Protein AF-0000000077055989 (afdb_homodimer)

Organism: Zymoseptoria tritici (strain CBS 115943 / IPO323) (NCBI:txid336722)

Nearest PDB structures (foldseek):
  1jra-assembly2_D  TM=9.703E-01  e=2.461E-12  Saccharomyces cerevisiae
  3tk0-assembly1_A-2  TM=9.777E-01  e=4.201E-09  Homo sapiens
  1oqc-assembly1_A  TM=9.348E-01  e=2.666E-09  Rattus norvegicus
  3w4y-assembly2_B  TM=9.489E-01  e=2.061E-08  Saccharomyces cerevisiae S288C
  4e0i-assembly2_C-2  TM=9.511E-01  e=3.437E-08  Saccharomyces cerevisiae S288C

pLDDT: mean 89.72, std 17.51, range [24.06, 98.94]

Secondary structure (DSSP, 8-state):
--S--B--HHHHHHHHHHHHHHHHHHHHTS-SS--HHHHHHHHHHHHHHHHH-S-HHHHHHHHHHHHHSPPP-SSHHHHHHHHHHHHHHHHHHTTPPPP-GGGHHHHS---B------------/--S--B--HHHHHHHHHHHHHHHHHHHHTS-SS--HHHHHHHHHHHHHHHHH-S-HHHHHHHHHHHHHSPPP-SSHHHHHHHHHHHHHHHHHHTTPPPP-GGGHHHHS---B------------

Structure (mmCIF, N/CA/C/O backbone):
data_AF-0000000077055989-model_v1
#
loop_
_entity.id
_entity.type
_entity.pdbx_description
1 polymer 'Sulfhydryl oxidase'
#
loop_
_atom_site.group_PDB
_atom_site.id
_atom_site.type_symbol
_atom_site.label_atom_id
_atom_site.label_alt_id
_atom_site.label_comp_id
_atom_site.label_asym_id
_atom_site.label_entity_id
_atom_site.label_seq_id
_atom_site.pdbx_PDB_ins_code
_atom_site.Cartn_x
_atom_site.Cartn_y
_atom_site.Cartn_z
_atom_site.occupancy
_atom_site.B_iso_or_equiv
_atom_site.auth_seq_id
_atom_site.auth_comp_id
_atom_site.auth_asym_id
_atom_site.auth_atom_id
_atom_site.pdbx_PDB_model_num
ATOM 1 N N . ALA A 1 1 ? -0.929 -4.855 -15.781 1 91.81 1 ALA A N 1
ATOM 2 C CA . ALA A 1 1 ? -0.932 -5.621 -14.531 1 91.81 1 ALA A CA 1
ATOM 3 C C . ALA A 1 1 ? 0.09 -6.754 -14.586 1 91.81 1 ALA A C 1
ATOM 5 O O . ALA A 1 1 ? 0.244 -7.414 -15.617 1 91.81 1 ALA A O 1
ATOM 6 N N . ILE A 1 2 ? 0.715 -6.961 -13.531 1 93.62 2 ILE A N 1
ATOM 7 C CA . ILE A 1 2 ? 1.737 -7.996 -13.422 1 93.62 2 ILE A CA 1
ATOM 8 C C . ILE A 1 2 ? 1.139 -9.25 -12.789 1 93.62 2 ILE A C 1
ATOM 10 O O . ILE A 1 2 ? 1.439 -10.367 -13.211 1 93.62 2 ILE A O 1
ATOM 14 N N . ALA A 1 3 ? 0.263 -9.07 -11.773 1 92.69 3 ALA A N 1
ATOM 15 C CA . ALA A 1 3 ? -0.282 -10.18 -10.992 1 92.69 3 ALA A CA 1
ATOM 16 C C . ALA A 1 3 ? -1.404 -10.883 -11.75 1 92.69 3 ALA A C 1
ATOM 18 O O . ALA A 1 3 ? -2.115 -10.258 -12.539 1 92.69 3 ALA A O 1
ATOM 19 N N . PRO A 1 4 ? -1.559 -12.195 -11.523 1 92.5 4 PRO A N 1
ATOM 20 C CA . PRO A 1 4 ? -2.715 -12.906 -12.07 1 92.5 4 PRO A CA 1
ATOM 21 C C . PRO A 1 4 ? -4.008 -12.594 -11.32 1 92.5 4 PRO A C 1
ATOM 23 O O . PRO A 1 4 ? -4.004 -11.797 -10.383 1 92.5 4 PRO A O 1
ATOM 26 N N . LYS A 1 5 ? -5.031 -13.258 -11.766 1 91.31 5 LYS A N 1
ATOM 27 C CA . LYS A 1 5 ? -6.324 -13.117 -11.102 1 91.31 5 LYS A CA 1
ATOM 28 C C . LYS A 1 5 ? -6.25 -13.586 -9.648 1 91.31 5 LYS A C 1
ATOM 30 O O . LYS A 1 5 ? -5.617 -14.609 -9.359 1 91.31 5 LYS A O 1
ATOM 35 N N . LEU A 1 6 ? -6.887 -12.805 -8.836 1 90.5 6 LEU A N 1
ATOM 36 C CA . LEU A 1 6 ? -7.039 -13.219 -7.441 1 90.5 6 LEU A CA 1
ATOM 37 C C . LEU A 1 6 ? -8.375 -13.914 -7.227 1 90.5 6 LEU A C 1
ATOM 39 O O . LEU A 1 6 ? -9.43 -13.273 -7.223 1 90.5 6 LEU A O 1
ATOM 43 N N . GLY A 1 7 ? -8.328 -15.125 -7.027 1 86.19 7 GLY A N 1
ATOM 44 C CA . GLY A 1 7 ? -9.531 -15.938 -7.094 1 86.19 7 GLY A CA 1
ATOM 45 C C . GLY A 1 7 ? -10.305 -15.961 -5.793 1 86.19 7 GLY A C 1
ATOM 46 O O . GLY A 1 7 ? -11.492 -16.297 -5.781 1 86.19 7 GLY A O 1
ATOM 47 N N . ASN A 1 8 ? -9.758 -15.586 -4.707 1 90.75 8 ASN A N 1
ATOM 48 C CA . ASN A 1 8 ? -10.414 -15.648 -3.406 1 90.75 8 ASN A CA 1
ATOM 49 C C . ASN A 1 8 ? -11.086 -14.32 -3.053 1 90.75 8 ASN A C 1
ATOM 51 O O . ASN A 1 8 ? -10.406 -13.344 -2.738 1 90.75 8 ASN A O 1
ATOM 55 N N . GLU A 1 9 ? -12.375 -14.281 -3.023 1 92.31 9 GLU A N 1
ATOM 56 C CA . GLU A 1 9 ? -13.141 -13.055 -2.855 1 92.31 9 GLU A CA 1
ATOM 57 C C . GLU A 1 9 ? -12.922 -12.453 -1.471 1 92.31 9 GLU A C 1
ATOM 59 O O . GLU A 1 9 ? -12.93 -11.227 -1.312 1 92.31 9 GLU A O 1
ATOM 64 N N . THR A 1 10 ? -12.797 -13.32 -0.451 1 92.75 10 THR A N 1
ATOM 65 C CA . THR A 1 10 ? -12.578 -12.828 0.903 1 92.75 10 THR A CA 1
ATOM 66 C C . THR A 1 10 ? -11.219 -12.125 1.007 1 92.75 10 THR A C 1
ATOM 68 O O . THR A 1 10 ? -11.125 -11.023 1.537 1 92.75 10 THR A O 1
ATOM 71 N N . ILE A 1 11 ? -10.219 -12.711 0.491 1 92.56 11 ILE A N 1
ATOM 72 C CA . ILE A 1 11 ? -8.883 -12.133 0.501 1 92.56 11 ILE A CA 1
ATOM 73 C C . ILE A 1 11 ? -8.859 -10.867 -0.348 1 92.56 11 ILE A C 1
ATOM 75 O O . ILE A 1 11 ? -8.242 -9.867 0.029 1 92.56 11 ILE A O 1
ATOM 79 N N . LYS A 1 12 ? -9.547 -10.93 -1.454 1 94.62 12 LYS A N 1
ATOM 80 C CA . LYS A 1 12 ? -9.648 -9.766 -2.328 1 94.62 12 LYS A CA 1
ATOM 81 C C . LYS A 1 12 ? -10.234 -8.57 -1.583 1 94.62 12 LYS A C 1
ATOM 83 O O . LYS A 1 12 ? -9.719 -7.453 -1.688 1 94.62 12 LYS A O 1
ATOM 88 N N . ALA A 1 13 ? -11.281 -8.797 -0.843 1 95.19 13 ALA A N 1
ATOM 89 C CA . ALA A 1 13 ? -11.938 -7.727 -0.093 1 95.19 13 ALA A CA 1
ATOM 90 C C . ALA A 1 13 ? -11.023 -7.18 0.995 1 95.19 13 ALA A C 1
ATOM 92 O O . ALA A 1 13 ? -10.938 -5.965 1.194 1 95.19 13 ALA A O 1
ATOM 93 N N . GLU A 1 14 ? -10.391 -8.047 1.729 1 95.19 14 GLU A N 1
ATOM 94 C CA . GLU A 1 14 ? -9.461 -7.625 2.775 1 95.19 14 GLU A CA 1
ATOM 95 C C . GLU A 1 14 ? -8.297 -6.84 2.193 1 95.19 14 GLU A C 1
ATOM 97 O O . GLU A 1 14 ? -7.871 -5.832 2.766 1 95.19 14 GLU A O 1
ATOM 102 N N . LEU A 1 15 ? -7.809 -7.355 1.108 1 96.62 15 LEU A N 1
ATOM 103 C CA . LEU A 1 15 ? -6.727 -6.676 0.41 1 96.62 15 LEU A CA 1
ATOM 104 C C . LEU A 1 15 ? -7.152 -5.277 -0.025 1 96.62 15 LEU A C 1
ATOM 106 O O . LEU A 1 15 ? -6.398 -4.316 0.142 1 96.62 15 LEU A O 1
ATOM 110 N N . GLY A 1 16 ? -8.312 -5.199 -0.638 1 97.31 16 GLY A N 1
ATOM 111 C CA . GLY A 1 16 ? -8.828 -3.904 -1.048 1 97.31 16 GLY A CA 1
ATOM 112 C C . GLY A 1 16 ? -8.914 -2.908 0.094 1 97.31 16 GLY A C 1
ATOM 113 O O . GLY A 1 16 ? -8.461 -1.771 -0.033 1 97.31 16 GLY A O 1
ATOM 114 N N . ARG A 1 17 ? -9.461 -3.309 1.19 1 96.12 17 ARG A N 1
ATOM 115 C CA . ARG A 1 17 ? -9.602 -2.434 2.348 1 96.12 17 ARG A CA 1
ATOM 116 C C . ARG A 1 17 ? -8.234 -1.974 2.857 1 96.12 17 ARG A C 1
ATOM 118 O O . ARG A 1 17 ? -8.055 -0.8 3.188 1 96.12 17 ARG A O 1
ATOM 125 N N . ALA A 1 18 ? -7.348 -2.883 2.961 1 96.62 18 ALA A N 1
ATOM 126 C CA . ALA A 1 18 ? -5.992 -2.557 3.406 1 96.62 18 ALA A CA 1
ATOM 127 C C . ALA A 1 18 ? -5.32 -1.577 2.449 1 96.62 18 ALA A C 1
ATOM 129 O O . ALA A 1 18 ? -4.688 -0.613 2.883 1 96.62 18 ALA A O 1
ATOM 130 N N . SER A 1 19 ? -5.492 -1.764 1.179 1 98.31 19 SER A N 1
ATOM 131 C CA . SER A 1 19 ? -4.848 -0.946 0.156 1 98.31 19 SER A CA 1
ATOM 132 C C . SER A 1 19 ? -5.387 0.481 0.168 1 98.31 19 SER A C 1
ATOM 134 O O . SER A 1 19 ? -4.617 1.44 0.085 1 98.31 19 SER A O 1
ATOM 136 N N . TRP A 1 20 ? -6.688 0.614 0.295 1 97.81 20 TRP A N 1
ATOM 137 C CA . TRP A 1 20 ? -7.277 1.948 0.311 1 97.81 20 TRP A CA 1
ATOM 138 C C . TRP A 1 20 ? -6.902 2.695 1.586 1 97.81 20 TRP A C 1
ATOM 140 O O . TRP A 1 20 ? -6.699 3.912 1.563 1 97.81 20 TRP A O 1
ATOM 150 N N . LYS A 1 21 ? -6.863 1.96 2.715 1 95.75 21 LYS A N 1
ATOM 151 C CA . LYS A 1 21 ? -6.418 2.596 3.951 1 95.75 21 LYS A CA 1
ATOM 152 C C . LYS A 1 21 ? -5.027 3.209 3.785 1 95.75 21 LYS A C 1
ATOM 154 O O . LYS A 1 21 ? -4.812 4.371 4.133 1 95.75 21 LYS A O 1
ATOM 159 N N . LEU A 1 22 ? -4.117 2.459 3.297 1 97.38 22 LEU A N 1
ATOM 160 C CA . LEU A 1 22 ? -2.764 2.957 3.07 1 97.38 22 LEU A CA 1
ATOM 161 C C . LEU A 1 22 ? -2.768 4.102 2.061 1 97.38 22 LEU A C 1
ATOM 163 O O . LEU A 1 22 ? -2.145 5.137 2.289 1 97.38 22 LEU A O 1
ATOM 167 N N . PHE A 1 23 ? -3.441 3.891 0.952 1 98.19 23 PHE A N 1
ATOM 168 C CA . PHE A 1 23 ? -3.488 4.836 -0.157 1 98.19 23 PHE A CA 1
ATOM 169 C C . PHE A 1 23 ? -3.992 6.195 0.311 1 98.19 23 PHE A C 1
ATOM 171 O O . PHE A 1 23 ? -3.336 7.215 0.091 1 98.19 23 PHE A O 1
ATOM 178 N N . HIS A 1 24 ? -5.113 6.242 1.046 1 97.12 24 HIS A N 1
ATOM 179 C CA . HIS A 1 24 ? -5.707 7.488 1.524 1 97.12 24 HIS A CA 1
ATOM 180 C C . HIS A 1 24 ? -4.848 8.125 2.609 1 97.12 24 HIS A C 1
ATOM 182 O O . HIS A 1 24 ? -4.711 9.352 2.658 1 97.12 24 HIS A O 1
ATOM 1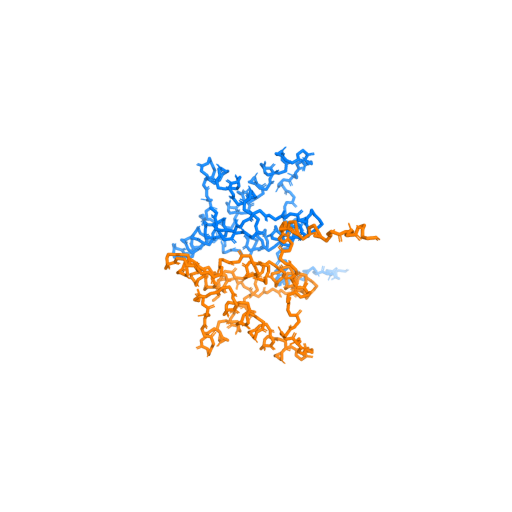88 N N . THR A 1 25 ? -4.324 7.344 3.496 1 95.62 25 THR A N 1
ATOM 189 C CA . THR A 1 25 ? -3.48 7.891 4.555 1 95.62 25 THR A CA 1
ATOM 190 C C . THR A 1 25 ? -2.219 8.516 3.967 1 95.62 25 THR A C 1
ATOM 192 O O . THR A 1 25 ? -1.755 9.555 4.441 1 95.62 25 THR A O 1
ATOM 195 N N . MET A 1 26 ? -1.667 7.895 2.965 1 96.81 26 MET A N 1
ATOM 196 C CA . MET A 1 26 ? -0.502 8.438 2.271 1 96.81 26 MET A CA 1
ATOM 197 C C . MET A 1 26 ? -0.803 9.82 1.698 1 96.81 26 MET A C 1
ATOM 199 O O . MET A 1 26 ? 0.007 10.734 1.824 1 96.81 26 MET A O 1
ATOM 203 N N . MET A 1 27 ? -1.982 9.953 1.102 1 96.94 27 MET A N 1
ATOM 204 C CA . MET A 1 27 ? -2.363 11.266 0.581 1 96.94 27 MET A CA 1
ATOM 205 C C . MET A 1 27 ? -2.555 12.266 1.714 1 96.94 27 MET A C 1
ATOM 207 O O . MET A 1 27 ? -2.189 13.438 1.583 1 96.94 27 MET A O 1
ATOM 211 N N . ALA A 1 28 ? -3.092 11.758 2.811 1 93.94 28 ALA A N 1
ATOM 212 C CA . ALA A 1 28 ? -3.396 12.633 3.939 1 93.94 28 ALA A CA 1
ATOM 213 C C . ALA A 1 28 ? -2.121 13.164 4.586 1 93.94 28 ALA A C 1
ATOM 215 O O . ALA A 1 28 ? -2.111 14.258 5.152 1 93.94 28 ALA A O 1
ATOM 216 N N . GLN A 1 29 ? -1.088 12.43 4.461 1 94.06 29 GLN A N 1
ATOM 217 C CA . GLN A 1 29 ? 0.165 12.812 5.102 1 94.06 29 GLN A CA 1
ATOM 218 C C . GLN A 1 29 ? 1.133 13.43 4.102 1 94.06 29 GLN A C 1
ATOM 220 O O . GLN A 1 29 ? 2.279 13.734 4.438 1 94.06 29 GLN A O 1
ATOM 225 N N . PHE A 1 30 ? 0.676 13.531 2.836 1 95.81 30 PHE A N 1
ATOM 226 C CA . PHE A 1 30 ? 1.497 14.148 1.805 1 95.81 30 PHE A CA 1
ATOM 227 C C . PHE A 1 30 ? 1.719 15.625 2.105 1 95.81 30 PHE A C 1
ATOM 229 O O . PHE A 1 30 ? 0.876 16.266 2.734 1 95.81 30 PHE A O 1
ATOM 236 N N . PRO A 1 31 ? 2.904 16.203 1.725 1 96.06 31 PRO A N 1
ATOM 237 C CA . PRO A 1 31 ? 3.137 17.609 1.996 1 96.06 31 PRO A CA 1
ATOM 238 C C . PRO A 1 31 ? 2.08 18.516 1.363 1 96.06 31 PRO A C 1
ATOM 240 O O . PRO A 1 31 ? 1.635 18.266 0.242 1 96.06 31 PRO A O 1
ATOM 243 N N . ASP A 1 32 ? 1.713 19.531 2.105 1 95.56 32 ASP A N 1
ATOM 244 C CA . ASP A 1 32 ? 0.773 20.516 1.564 1 95.56 32 ASP A CA 1
ATOM 245 C C . ASP A 1 32 ? 1.309 21.141 0.278 1 95.56 32 ASP A C 1
ATOM 247 O O . ASP A 1 32 ? 0.545 21.406 -0.651 1 95.56 32 ASP A O 1
ATOM 251 N N . THR A 1 33 ? 2.592 21.438 0.325 1 97.44 33 THR A N 1
ATOM 252 C CA . THR A 1 33 ? 3.307 21.984 -0.825 1 97.44 33 THR A CA 1
ATOM 253 C C . THR A 1 33 ? 4.527 21.125 -1.157 1 97.44 33 THR A C 1
ATOM 255 O O . THR A 1 33 ? 5.656 21.484 -0.823 1 97.44 33 THR A O 1
ATOM 258 N N . PRO A 1 34 ? 4.27 20.078 -1.905 1 98.06 34 PRO A N 1
ATOM 259 C CA . PRO A 1 34 ? 5.383 19.172 -2.189 1 98.06 34 PRO A CA 1
ATOM 260 C C . PRO A 1 34 ? 6.434 19.797 -3.105 1 98.06 34 PRO A C 1
ATOM 262 O O . PRO A 1 34 ? 6.098 20.594 -3.979 1 98.06 34 PRO A O 1
ATOM 265 N N . LYS A 1 35 ? 7.656 19.406 -2.842 1 98.44 35 LYS A N 1
ATOM 266 C CA . LYS A 1 35 ? 8.695 19.688 -3.828 1 98.44 35 LYS A CA 1
ATOM 267 C C . LYS A 1 35 ? 8.469 18.891 -5.109 1 98.44 35 LYS A C 1
ATOM 269 O O . LYS A 1 35 ? 7.785 17.875 -5.098 1 98.44 35 LYS A O 1
ATOM 274 N N . PRO A 1 36 ? 9.016 19.406 -6.207 1 98.38 36 PRO A N 1
ATOM 275 C CA . PRO A 1 36 ? 8.797 18.719 -7.484 1 98.38 36 PRO A CA 1
ATOM 276 C C . PRO A 1 36 ? 9.203 17.234 -7.438 1 98.38 36 PRO A C 1
ATOM 278 O O . PRO A 1 36 ? 8.508 16.391 -8 1 98.38 36 PRO A O 1
ATOM 281 N N . ASP A 1 37 ? 10.266 16.953 -6.773 1 98.5 37 ASP A N 1
ATOM 282 C CA . ASP A 1 37 ? 10.719 15.57 -6.691 1 98.5 37 ASP A CA 1
ATOM 283 C C . ASP A 1 37 ? 9.758 14.727 -5.859 1 98.5 37 ASP A C 1
ATOM 285 O O . ASP A 1 37 ? 9.594 13.531 -6.109 1 98.5 37 ASP A O 1
ATOM 289 N N . GLU A 1 38 ? 9.141 15.305 -4.863 1 98.56 38 GLU A N 1
ATOM 290 C CA . GLU A 1 38 ? 8.141 14.609 -4.059 1 98.56 38 GLU A CA 1
ATOM 291 C C . GLU A 1 38 ? 6.871 14.344 -4.863 1 98.56 38 GLU A C 1
ATOM 293 O O . GLU A 1 38 ? 6.285 13.266 -4.773 1 98.56 38 GLU A O 1
ATOM 298 N N . SER A 1 39 ? 6.457 15.305 -5.633 1 98.75 39 SER A N 1
ATOM 299 C CA . SER A 1 39 ? 5.316 15.148 -6.527 1 98.75 39 SER A CA 1
ATOM 300 C C . SER A 1 39 ? 5.547 14.016 -7.523 1 98.75 39 SER A C 1
ATOM 302 O O . SER A 1 39 ? 4.66 13.188 -7.75 1 98.75 39 SER A O 1
ATOM 304 N N . LYS A 1 40 ? 6.703 14.008 -8.078 1 98.75 40 LYS A N 1
ATOM 305 C CA . LYS A 1 40 ? 7.047 12.953 -9.023 1 98.75 40 LYS A CA 1
ATOM 306 C C . LYS A 1 40 ? 7.07 11.586 -8.328 1 98.75 40 LYS A C 1
ATOM 308 O O . LYS A 1 40 ? 6.652 10.586 -8.914 1 98.75 40 LYS A O 1
ATOM 313 N N . ALA A 1 41 ? 7.648 11.562 -7.133 1 98.75 41 ALA A N 1
ATOM 314 C CA . ALA A 1 41 ? 7.707 10.312 -6.379 1 98.75 41 ALA A CA 1
ATOM 315 C C . ALA A 1 41 ? 6.309 9.742 -6.164 1 98.75 41 ALA A C 1
ATOM 317 O O . ALA A 1 41 ? 6.086 8.539 -6.352 1 98.75 41 ALA A O 1
ATOM 318 N N . LEU A 1 42 ? 5.367 10.586 -5.793 1 98.88 42 LEU A N 1
ATOM 319 C CA . LEU A 1 42 ? 4.004 10.125 -5.559 1 98.88 42 LEU A CA 1
ATOM 320 C C . LEU A 1 42 ? 3.361 9.641 -6.852 1 98.88 42 LEU A C 1
ATOM 322 O O . LEU A 1 42 ? 2.701 8.602 -6.875 1 98.88 42 LEU A O 1
ATOM 326 N N . LYS A 1 43 ? 3.547 10.359 -7.906 1 98.88 43 LYS A N 1
ATOM 327 C CA . LYS A 1 43 ? 3.008 9.953 -9.203 1 98.88 43 LYS A CA 1
ATOM 328 C C . LYS A 1 43 ? 3.553 8.586 -9.617 1 98.88 43 LYS A C 1
ATOM 330 O O . LYS A 1 43 ? 2.791 7.703 -10.008 1 98.88 43 LYS A O 1
ATOM 335 N N . ASP A 1 44 ? 4.836 8.477 -9.555 1 98.88 44 ASP A N 1
ATOM 336 C CA . ASP A 1 44 ? 5.461 7.207 -9.914 1 98.88 44 ASP A CA 1
ATOM 337 C C . ASP A 1 44 ? 4.957 6.078 -9.023 1 98.88 44 ASP A C 1
ATOM 339 O O . ASP A 1 44 ? 4.723 4.965 -9.492 1 98.88 44 ASP A O 1
ATOM 343 N N . TYR A 1 45 ? 4.789 6.336 -7.723 1 98.88 45 TYR A N 1
ATOM 344 C CA . TYR A 1 45 ? 4.285 5.348 -6.777 1 98.88 45 TYR A CA 1
ATOM 345 C C . TYR A 1 45 ? 2.91 4.84 -7.203 1 98.88 45 TYR A C 1
ATOM 347 O O . TYR A 1 45 ? 2.65 3.635 -7.172 1 98.88 45 TYR A O 1
ATOM 355 N N . ILE A 1 46 ? 2.068 5.707 -7.625 1 98.94 46 ILE A N 1
ATOM 356 C CA . ILE A 1 46 ? 0.696 5.367 -7.98 1 98.94 46 ILE A CA 1
ATOM 357 C C . ILE A 1 46 ? 0.691 4.461 -9.203 1 98.94 46 ILE A C 1
ATOM 359 O O . ILE A 1 46 ? -0.034 3.463 -9.25 1 98.94 46 ILE A O 1
ATOM 363 N N . TYR A 1 47 ? 1.504 4.754 -10.148 1 98.88 47 TYR A N 1
ATOM 364 C CA . TYR A 1 47 ? 1.542 3.932 -11.352 1 98.88 47 TYR A CA 1
ATOM 365 C C . TYR A 1 47 ? 2.158 2.568 -11.055 1 98.88 47 TYR A C 1
ATOM 367 O O . TYR A 1 47 ? 1.716 1.551 -11.594 1 98.88 47 TYR A O 1
ATOM 375 N N . LEU A 1 48 ? 3.182 2.539 -10.273 1 98.88 48 LEU A N 1
ATOM 376 C CA . LEU A 1 48 ? 3.77 1.258 -9.906 1 98.88 48 LEU A CA 1
ATOM 377 C C . LEU A 1 48 ? 2.809 0.453 -9.031 1 98.88 48 LEU A C 1
ATOM 379 O O . LEU A 1 48 ? 2.742 -0.773 -9.141 1 98.88 48 LEU A O 1
ATOM 383 N N . PHE A 1 49 ? 2.09 1.146 -8.125 1 98.88 49 PHE A N 1
ATOM 384 C CA . PHE A 1 49 ? 1.04 0.517 -7.332 1 98.88 49 PHE A CA 1
ATOM 385 C C . PHE A 1 49 ? 0.026 -0.178 -8.234 1 98.88 49 PHE A C 1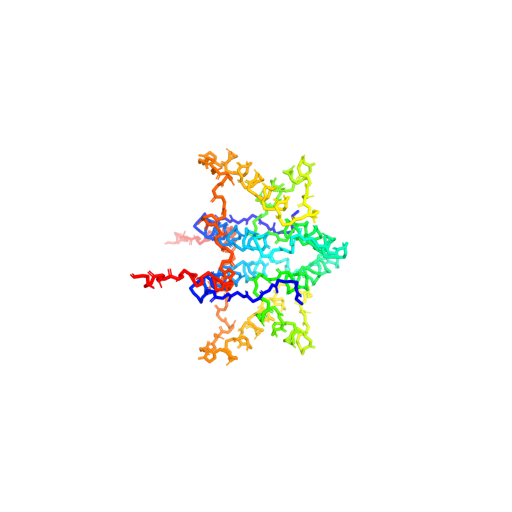
ATOM 387 O O . PHE A 1 49 ? -0.301 -1.348 -8.023 1 98.88 49 PHE A O 1
ATOM 394 N N . GLN A 1 50 ? -0.397 0.547 -9.211 1 98.81 50 GLN A N 1
ATOM 395 C CA . GLN A 1 50 ? -1.341 -0.009 -10.18 1 98.81 50 GLN A CA 1
ATOM 396 C C . GLN A 1 50 ? -0.755 -1.231 -10.883 1 98.81 50 GLN A C 1
ATOM 398 O O . GLN A 1 50 ? -1.42 -2.264 -11 1 98.81 50 GLN A O 1
ATOM 403 N N . ARG A 1 51 ? 0.415 -1.136 -11.305 1 98.62 51 ARG A N 1
ATOM 404 C CA . ARG A 1 51 ? 1.061 -2.18 -12.086 1 98.62 51 ARG A CA 1
ATOM 405 C C . ARG A 1 51 ? 1.281 -3.438 -11.258 1 98.62 51 ARG A C 1
ATOM 407 O O . ARG A 1 51 ? 1.183 -4.555 -11.766 1 98.62 51 ARG A O 1
ATOM 414 N N . LEU A 1 52 ? 1.547 -3.273 -9.984 1 98.62 52 LEU A N 1
ATOM 415 C CA . LEU A 1 52 ? 1.994 -4.371 -9.133 1 98.62 52 LEU A CA 1
ATOM 416 C C . LEU A 1 52 ? 0.866 -4.855 -8.234 1 98.62 52 LEU A C 1
ATOM 418 O O . LEU A 1 52 ? 1.022 -5.844 -7.512 1 98.62 52 LEU A O 1
ATOM 422 N N . TYR A 1 53 ? -0.323 -4.168 -8.234 1 98.44 53 TYR A N 1
ATOM 423 C CA . TYR A 1 53 ? -1.41 -4.555 -7.348 1 98.44 53 TYR A CA 1
ATOM 424 C C . TYR A 1 53 ? -1.719 -6.043 -7.48 1 98.44 53 TYR A C 1
ATOM 426 O O . TYR A 1 53 ? -1.853 -6.559 -8.594 1 98.44 53 TYR A O 1
ATOM 434 N N . PRO A 1 54 ? -1.818 -6.762 -6.379 1 97.12 54 PRO A N 1
ATOM 435 C CA . PRO A 1 54 ? -1.862 -8.227 -6.41 1 97.12 54 PRO A CA 1
ATOM 436 C C . PRO A 1 54 ? -3.26 -8.773 -6.699 1 97.12 54 PRO A C 1
ATOM 438 O O . PRO A 1 54 ? -3.701 -9.727 -6.055 1 97.12 54 PRO A O 1
ATOM 441 N N . CYS A 1 55 ? -3.951 -8.219 -7.547 1 96.75 55 CYS A N 1
ATOM 442 C CA . CYS A 1 55 ? -5.207 -8.609 -8.18 1 96.75 55 CYS A CA 1
ATOM 443 C C . CYS A 1 55 ? -5.266 -8.125 -9.625 1 96.75 55 CYS A C 1
ATOM 445 O O . CYS A 1 55 ? -5.5 -6.938 -9.875 1 96.75 55 CYS A O 1
ATOM 447 N N . GLY A 1 56 ? -4.973 -9.102 -10.5 1 96.12 56 GLY A N 1
ATOM 448 C CA . GLY A 1 56 ? -4.777 -8.758 -11.898 1 96.12 56 GLY A CA 1
ATOM 449 C C . GLY A 1 56 ? -5.938 -7.977 -12.492 1 96.12 56 GLY A C 1
ATOM 450 O O . GLY A 1 56 ? -5.742 -6.934 -13.117 1 96.12 56 GLY A O 1
ATOM 451 N N . GLU A 1 57 ? -7.109 -8.477 -12.359 1 96.06 57 GLU A N 1
ATOM 452 C CA . GLU A 1 57 ? -8.273 -7.812 -12.93 1 96.06 57 GLU A CA 1
ATOM 453 C C . GLU A 1 57 ? -8.531 -6.469 -12.25 1 96.06 57 GLU A C 1
ATOM 455 O O . GLU A 1 57 ? -8.984 -5.523 -12.891 1 96.06 57 GLU A O 1
ATOM 460 N N . CYS A 1 58 ? -8.273 -6.32 -10.969 1 98 58 CYS A N 1
ATOM 461 C CA . CYS A 1 58 ? -8.383 -5.051 -10.258 1 98 58 CYS A CA 1
ATOM 462 C C . CYS A 1 58 ? -7.371 -4.039 -10.781 1 98 58 CYS A C 1
ATOM 464 O O . CYS A 1 58 ? -7.711 -2.879 -11.016 1 98 58 CYS A O 1
ATOM 466 N N . ALA A 1 59 ? -6.152 -4.516 -10.938 1 98.31 59 ALA A N 1
ATOM 467 C CA . ALA A 1 59 ? -5.074 -3.67 -11.445 1 98.31 59 ALA A CA 1
ATOM 468 C C . ALA A 1 59 ? -5.398 -3.148 -12.844 1 98.31 59 ALA A C 1
ATOM 470 O O . ALA A 1 59 ? -5.191 -1.968 -13.133 1 98.31 59 ALA A O 1
ATOM 471 N N . ASN A 1 60 ? -5.867 -4.031 -13.656 1 98.06 60 ASN A N 1
ATOM 472 C CA . ASN A 1 60 ? -6.246 -3.627 -15 1 98.06 60 ASN A CA 1
ATOM 473 C C . ASN A 1 60 ? -7.352 -2.576 -14.984 1 98.06 60 ASN A C 1
ATOM 475 O O . ASN A 1 60 ? -7.277 -1.576 -15.695 1 98.06 60 ASN A O 1
ATOM 479 N N . HIS A 1 61 ? -8.352 -2.867 -14.266 1 98.25 61 HIS A N 1
ATOM 480 C CA . HIS A 1 61 ? -9.43 -1.896 -14.156 1 98.25 61 HIS A CA 1
ATOM 481 C C . HIS A 1 61 ? -8.922 -0.557 -13.633 1 98.25 61 HIS A C 1
ATOM 483 O O . HIS A 1 61 ? -9.289 0.498 -14.156 1 98.25 61 HIS A O 1
ATOM 489 N N . PHE A 1 62 ? -8.133 -0.549 -12.555 1 98.75 62 PHE A N 1
ATOM 490 C CA . PHE A 1 62 ? -7.586 0.684 -12 1 98.75 62 PHE A CA 1
ATOM 491 C C . PHE A 1 62 ? -6.719 1.407 -13.023 1 98.75 62 PHE A C 1
ATOM 493 O O . PHE A 1 62 ? -6.688 2.639 -13.055 1 98.75 62 PHE A O 1
ATOM 500 N N . GLY A 1 63 ? -5.988 0.668 -13.852 1 98.75 63 GLY A N 1
ATOM 501 C CA . GLY A 1 63 ? -5.238 1.263 -14.953 1 98.75 63 GLY A CA 1
ATOM 502 C C . GLY A 1 63 ? -6.109 2.061 -15.906 1 98.75 63 GLY A C 1
ATOM 503 O O . GLY A 1 63 ? -5.719 3.141 -16.344 1 98.75 63 GLY A O 1
ATOM 504 N N . GLU A 1 64 ? -7.234 1.516 -16.234 1 98.69 64 GLU A N 1
ATOM 505 C CA . GLU A 1 64 ? -8.18 2.238 -17.094 1 98.69 64 GLU A CA 1
ATOM 506 C C . GLU A 1 64 ? -8.648 3.525 -16.422 1 98.69 64 GLU A C 1
ATOM 508 O O . GLU A 1 64 ? -8.828 4.547 -17.078 1 98.69 64 GLU A O 1
ATOM 513 N N . ILE A 1 65 ? -8.867 3.449 -15.156 1 98.75 65 ILE A N 1
ATOM 514 C CA . ILE A 1 65 ? -9.273 4.625 -14.398 1 98.75 65 ILE A CA 1
ATOM 515 C C . ILE A 1 65 ? -8.164 5.672 -14.43 1 98.75 65 ILE A C 1
ATOM 517 O O . ILE A 1 65 ? -8.422 6.859 -14.625 1 98.75 65 ILE A O 1
ATOM 521 N N . LEU A 1 66 ? -6.902 5.234 -14.273 1 98.75 66 LEU A N 1
ATOM 522 C CA . LEU A 1 66 ? -5.773 6.156 -14.258 1 98.75 66 LEU A CA 1
ATOM 523 C C . LEU A 1 66 ? -5.613 6.844 -15.609 1 98.75 66 LEU A C 1
ATOM 525 O O . LEU A 1 66 ? -5.184 8 -15.672 1 98.75 66 LEU A O 1
ATOM 529 N N . LYS A 1 67 ? -5.934 6.125 -16.625 1 98.69 67 LYS A N 1
ATOM 530 C CA . LYS A 1 67 ? -5.863 6.723 -17.953 1 98.69 67 LYS A CA 1
ATOM 531 C C . LYS A 1 67 ? -6.844 7.887 -18.094 1 98.69 67 LYS A C 1
ATOM 533 O O . LYS A 1 67 ? -6.523 8.906 -18.703 1 98.69 67 LYS A O 1
ATOM 538 N N . LYS A 1 68 ? -8 7.742 -17.562 1 98.56 68 LYS A N 1
ATOM 539 C CA . LYS A 1 68 ? -9.047 8.758 -17.641 1 98.56 68 LYS A CA 1
ATOM 540 C C . LYS A 1 68 ? -8.82 9.859 -16.609 1 98.56 68 LYS A C 1
ATOM 542 O O . LYS A 1 68 ? -9.133 11.023 -16.859 1 98.56 68 LYS A O 1
ATOM 547 N N . PHE A 1 69 ? -8.305 9.484 -15.539 1 98.75 69 PHE A N 1
ATOM 548 C CA . PHE A 1 69 ? -8.07 10.391 -14.422 1 98.75 69 PHE A CA 1
ATOM 549 C C . PHE A 1 69 ? -6.656 10.242 -13.883 1 98.75 69 PHE A C 1
ATOM 551 O O . PHE A 1 69 ? -6.449 9.656 -12.82 1 98.75 69 PHE A O 1
ATOM 558 N N . PRO A 1 70 ? -5.691 10.875 -14.547 1 98.81 70 PRO A N 1
ATOM 559 C CA . PRO A 1 70 ? -4.309 10.734 -14.086 1 98.81 70 PRO A CA 1
ATOM 560 C C . PRO A 1 70 ? -4.09 11.305 -12.688 1 98.81 70 PRO A C 1
ATOM 562 O O . PRO A 1 70 ? -4.797 12.227 -12.281 1 98.81 70 PRO A O 1
ATOM 565 N N . PRO A 1 71 ? -3.098 10.797 -12.008 1 98.88 71 PRO A N 1
ATOM 566 C CA . PRO A 1 71 ? -2.842 11.25 -10.641 1 98.88 71 PRO A CA 1
ATOM 567 C C . PRO A 1 71 ? -2.643 12.766 -10.547 1 98.88 71 PRO A C 1
ATOM 569 O O . PRO A 1 71 ? -2.012 13.359 -11.422 1 98.88 71 PRO A O 1
ATOM 572 N N . GLN A 1 72 ? -3.27 13.328 -9.602 1 98.75 72 GLN A N 1
ATOM 573 C CA . GLN A 1 72 ? -3.025 14.719 -9.227 1 98.75 72 GLN A CA 1
ATOM 574 C C . GLN A 1 72 ? -2.158 14.805 -7.973 1 98.75 72 GLN A C 1
ATOM 576 O O . GLN A 1 72 ? -2.582 14.398 -6.891 1 98.75 72 GLN A O 1
ATOM 581 N N . THR A 1 73 ? -0.919 15.383 -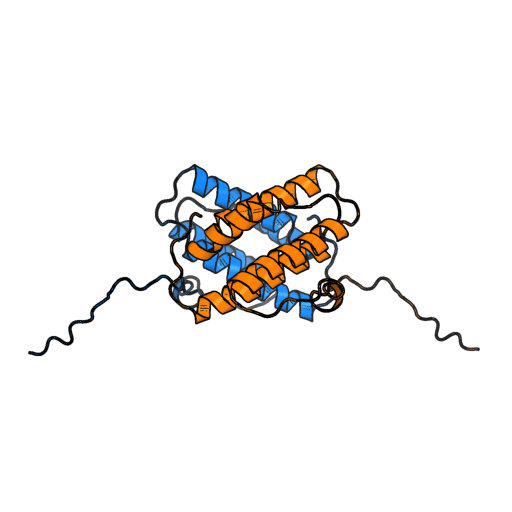8.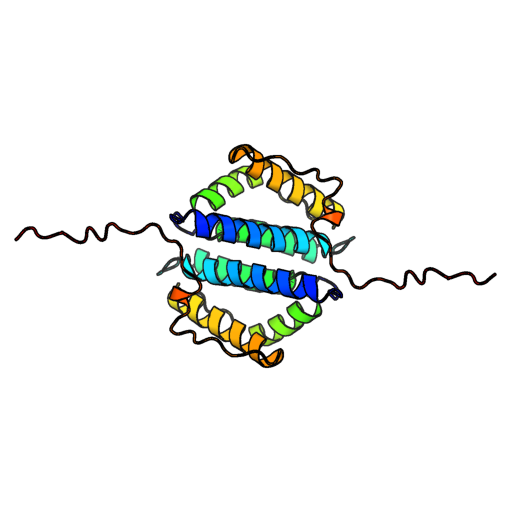078 1 98.69 73 THR A N 1
ATOM 582 C CA . THR A 1 73 ? 0.038 15.281 -6.984 1 98.69 73 THR A CA 1
ATOM 583 C C . THR A 1 73 ? 0.662 16.641 -6.691 1 98.69 73 THR A C 1
ATOM 585 O O . THR A 1 73 ? 1.78 16.719 -6.176 1 98.69 73 THR A O 1
ATOM 588 N N . SER A 1 74 ? -0.015 17.688 -7.078 1 98.38 74 SER A N 1
ATOM 589 C CA . SER A 1 74 ? 0.549 19.031 -6.945 1 98.38 74 SER A CA 1
ATOM 590 C C . SER A 1 74 ? 0.46 19.516 -5.504 1 98.38 74 SER A C 1
ATOM 592 O O . SER A 1 74 ? 1.139 20.484 -5.129 1 98.38 74 SER A O 1
ATOM 594 N N . SER A 1 75 ? -0.408 18.953 -4.723 1 97.69 75 SER A N 1
ATOM 595 C CA . SER A 1 75 ? -0.585 19.281 -3.314 1 97.69 75 SER A CA 1
ATOM 596 C C . SER A 1 75 ? -1.249 18.141 -2.553 1 97.69 75 SER A C 1
ATOM 598 O O . SER A 1 75 ? -1.802 17.219 -3.16 1 97.69 75 SER A O 1
ATOM 600 N N . ARG A 1 76 ? -1.192 18.25 -1.241 1 95.62 76 ARG A N 1
ATOM 601 C CA . ARG A 1 76 ? -1.894 17.297 -0.393 1 95.62 76 ARG A CA 1
ATOM 602 C C . ARG A 1 76 ? -3.379 17.25 -0.736 1 95.62 76 ARG A C 1
ATOM 604 O O . ARG A 1 76 ? -3.943 16.156 -0.911 1 95.62 76 ARG A O 1
ATOM 611 N N . SER A 1 77 ? -3.98 18.438 -0.784 1 94.75 77 SER A N 1
ATOM 612 C CA . SER A 1 77 ? -5.414 18.531 -1.041 1 94.75 77 SER A CA 1
ATOM 613 C C . SER A 1 77 ? -5.773 17.938 -2.4 1 94.75 77 SER A C 1
ATOM 615 O O . SER A 1 77 ? -6.75 17.203 -2.525 1 94.75 77 SER A O 1
ATOM 617 N N . ALA A 1 78 ? -4.977 18.266 -3.432 1 97.19 78 ALA A N 1
ATOM 618 C CA . ALA A 1 78 ? -5.23 17.75 -4.773 1 97.19 78 ALA A CA 1
ATOM 619 C C . ALA A 1 78 ? -5.125 16.219 -4.797 1 97.19 78 ALA A C 1
ATOM 621 O O . ALA A 1 78 ? -5.969 15.547 -5.387 1 97.19 78 ALA A O 1
ATOM 622 N N . ALA A 1 79 ? -4.109 15.742 -4.141 1 97.75 79 ALA A N 1
ATOM 623 C CA . ALA A 1 79 ? -3.887 14.297 -4.102 1 97.75 79 ALA A CA 1
ATOM 624 C C . ALA A 1 79 ? -5.016 13.586 -3.357 1 97.75 79 ALA A C 1
ATOM 626 O O . ALA A 1 79 ? -5.523 12.562 -3.818 1 97.75 79 ALA A O 1
ATOM 627 N N . ALA A 1 80 ? -5.422 14.125 -2.238 1 96.5 80 ALA A N 1
ATOM 628 C CA . ALA A 1 80 ? -6.461 13.516 -1.413 1 96.5 80 ALA A CA 1
ATOM 629 C C . ALA A 1 80 ? -7.801 13.5 -2.143 1 96.5 80 ALA A C 1
ATOM 631 O O . ALA A 1 80 ? -8.508 12.484 -2.131 1 96.5 80 ALA A O 1
ATOM 632 N N . VAL A 1 81 ? -8.156 14.578 -2.75 1 96.75 81 VAL A N 1
ATOM 633 C CA . VAL A 1 81 ? -9.414 14.68 -3.486 1 96.75 81 VAL A CA 1
ATOM 634 C C . VAL A 1 81 ? -9.391 13.711 -4.668 1 96.75 81 VAL A C 1
ATOM 636 O O . VAL A 1 81 ? -10.383 13.016 -4.926 1 96.75 81 VAL A O 1
ATOM 639 N N . TRP A 1 82 ? -8.336 13.688 -5.371 1 98.44 82 TRP A N 1
ATOM 640 C CA . TRP A 1 82 ? -8.18 12.758 -6.488 1 98.44 82 TRP A CA 1
ATOM 641 C C . TRP A 1 82 ? -8.344 11.312 -6.023 1 98.44 82 TRP A C 1
ATOM 643 O O . TRP A 1 82 ? -9.07 10.539 -6.648 1 98.44 82 TRP A O 1
ATOM 653 N N . ALA A 1 83 ? -7.637 10.953 -4.934 1 98.38 83 ALA A N 1
ATOM 654 C CA . ALA A 1 83 ? -7.711 9.586 -4.418 1 98.38 83 ALA A CA 1
ATOM 655 C C . ALA A 1 83 ? -9.148 9.203 -4.086 1 98.38 83 ALA A C 1
ATOM 657 O O . ALA A 1 83 ? -9.578 8.078 -4.352 1 98.38 83 ALA A O 1
ATOM 658 N N . CYS A 1 84 ? -9.867 10.109 -3.471 1 97.94 84 CYS A N 1
ATOM 659 C CA . CYS A 1 84 ? -11.273 9.859 -3.166 1 97.94 84 CYS A CA 1
ATOM 660 C C . CYS A 1 84 ? -12.078 9.664 -4.441 1 97.94 84 CYS A C 1
ATOM 662 O O . CYS A 1 84 ? -12.922 8.766 -4.516 1 97.94 84 CYS A O 1
ATOM 664 N N . HIS A 1 85 ? -11.828 10.469 -5.43 1 98.12 85 HIS A N 1
ATOM 665 C CA . HIS A 1 85 ? -12.555 10.383 -6.691 1 98.12 85 HIS A CA 1
ATOM 666 C C . HIS A 1 85 ? -12.344 9.023 -7.355 1 98.12 85 HIS A C 1
ATOM 668 O O . HIS A 1 85 ? -13.305 8.367 -7.754 1 98.12 85 HIS A O 1
ATOM 674 N N . VAL A 1 86 ? -11.117 8.641 -7.496 1 98.56 86 VAL A N 1
ATOM 675 C CA . VAL A 1 86 ? -10.852 7.402 -8.211 1 98.56 86 VAL A CA 1
ATOM 676 C C . VAL A 1 86 ? -11.32 6.211 -7.379 1 98.56 86 VAL A C 1
ATOM 678 O O . VAL A 1 86 ? -11.711 5.18 -7.926 1 98.56 86 VAL A O 1
ATOM 681 N N . HIS A 1 87 ? -11.258 6.297 -5.996 1 98.31 87 HIS A N 1
ATOM 682 C CA . HIS A 1 87 ? -11.867 5.266 -5.164 1 98.31 87 HIS A CA 1
ATOM 683 C C . HIS A 1 87 ? -13.359 5.133 -5.453 1 98.31 87 HIS A C 1
ATOM 685 O O . HIS A 1 87 ? -13.883 4.02 -5.516 1 98.31 87 HIS A O 1
ATOM 691 N N . ASN A 1 88 ? -14.039 6.242 -5.633 1 98.31 88 ASN A N 1
ATOM 692 C CA . ASN A 1 88 ? -15.461 6.227 -5.965 1 98.31 88 ASN A CA 1
ATOM 693 C C . ASN A 1 88 ? -15.703 5.633 -7.348 1 98.31 88 ASN A C 1
ATOM 695 O O . ASN A 1 88 ? -16.719 4.977 -7.578 1 98.31 88 ASN A O 1
ATOM 699 N N . GLU A 1 89 ? -14.82 5.914 -8.328 1 98.56 89 GLU A N 1
ATOM 700 C CA . GLU A 1 89 ? -14.93 5.254 -9.625 1 98.56 89 GLU A CA 1
ATOM 701 C C . GLU A 1 89 ? -14.875 3.736 -9.484 1 98.56 89 GLU A C 1
ATOM 703 O O . GLU A 1 89 ? -15.609 3.016 -10.156 1 98.56 89 GLU A O 1
ATOM 708 N N . VAL A 1 90 ? -14.016 3.223 -8.633 1 98.38 90 VAL A N 1
ATOM 709 C CA . VAL A 1 90 ? -13.938 1.791 -8.359 1 98.38 90 VAL A CA 1
ATOM 710 C C . VAL A 1 90 ? -15.227 1.318 -7.699 1 98.38 90 VAL A C 1
ATOM 712 O O . VAL A 1 90 ? -15.773 0.277 -8.07 1 98.38 90 VAL A O 1
ATOM 715 N N . ASN A 1 91 ? -15.719 2.131 -6.68 1 97.56 91 ASN A N 1
ATOM 716 C CA . ASN A 1 91 ? -16.969 1.794 -6.016 1 97.56 91 ASN A CA 1
ATOM 717 C C . ASN A 1 91 ? -18.125 1.663 -7.016 1 97.56 91 ASN A C 1
ATOM 719 O O . ASN A 1 91 ? -18.922 0.734 -6.926 1 97.56 91 ASN A O 1
ATOM 723 N N . LYS A 1 92 ? -18.203 2.547 -7.895 1 97.44 92 LYS A N 1
ATOM 724 C CA . LYS A 1 92 ? -19.266 2.535 -8.906 1 97.44 92 LYS A CA 1
ATOM 725 C C . LYS A 1 92 ? -19.234 1.238 -9.711 1 97.44 92 LYS A C 1
ATOM 727 O O . LYS A 1 92 ? -20.281 0.604 -9.906 1 97.44 92 LYS A O 1
ATOM 732 N N . SER A 1 93 ? -18.078 0.88 -10.156 1 95.94 93 SER A N 1
ATOM 733 C CA . SER A 1 93 ? -17.938 -0.334 -10.953 1 95.94 93 SER A CA 1
ATOM 734 C C . SER A 1 93 ? -18.328 -1.571 -10.148 1 95.94 93 SER A C 1
ATOM 736 O O . SER A 1 93 ? -18.766 -2.57 -10.719 1 95.94 93 SER A O 1
ATOM 738 N N . LEU A 1 94 ? -18.188 -1.595 -8.859 1 95.75 94 LEU A N 1
ATOM 739 C CA . LEU A 1 94 ? -18.5 -2.713 -7.98 1 95.75 94 LEU A CA 1
ATOM 740 C C . LEU A 1 94 ? -19.906 -2.576 -7.402 1 95.75 94 LEU A C 1
ATOM 742 O O . LEU A 1 94 ? -20.328 -3.375 -6.559 1 95.75 94 LEU A O 1
ATOM 746 N N . LYS A 1 95 ? -20.625 -1.533 -7.812 1 96.06 95 LYS A N 1
ATOM 747 C CA . LYS A 1 95 ? -22 -1.26 -7.379 1 96.06 95 LYS A CA 1
ATOM 748 C C . LYS A 1 95 ? -22.062 -1.022 -5.871 1 96.06 95 LYS A C 1
ATOM 750 O O . LYS A 1 95 ? -22.984 -1.488 -5.203 1 96.06 95 LYS A O 1
ATOM 755 N N . LYS A 1 96 ? -21.031 -0.415 -5.379 1 95.69 96 LYS A N 1
ATOM 756 C CA . LYS A 1 96 ? -20.984 0.025 -3.988 1 95.69 96 LYS A CA 1
ATOM 757 C C . LYS A 1 96 ? -21.375 1.495 -3.863 1 95.69 96 LYS A C 1
ATOM 759 O O . LYS A 1 96 ? -21.375 2.229 -4.855 1 95.69 96 LYS A O 1
ATOM 764 N N . GLU A 1 97 ? -21.656 1.874 -2.688 1 95.38 97 GLU A N 1
ATOM 765 C CA . GLU A 1 97 ? -22.047 3.26 -2.439 1 95.38 97 GLU A CA 1
ATOM 766 C C . GLU A 1 97 ? -20.844 4.199 -2.592 1 95.38 97 GLU A C 1
ATOM 768 O O . GLU A 1 97 ? -19.734 3.863 -2.184 1 95.38 97 GLU A O 1
ATOM 773 N N . GLU A 1 98 ? -21.156 5.34 -3.111 1 93.31 98 GLU A N 1
ATOM 774 C CA . GLU A 1 98 ? -20.109 6.359 -3.225 1 93.31 98 GLU A CA 1
ATOM 775 C C . GLU A 1 98 ? -19.812 7 -1.87 1 93.31 98 GLU A C 1
ATOM 777 O O . GLU A 1 98 ? -20.719 7.164 -1.046 1 93.31 98 GLU A O 1
ATOM 782 N N . PHE A 1 99 ? -18.641 7.301 -1.708 1 92.38 99 PHE A N 1
ATOM 783 C CA . PHE A 1 99 ? -18.188 8 -0.51 1 92.38 99 PHE A CA 1
ATOM 784 C C . PHE A 1 99 ? -18.219 9.508 -0.72 1 92.38 99 PHE A C 1
ATOM 786 O O . PHE A 1 99 ? -17.859 10 -1.795 1 92.38 99 PHE A O 1
ATOM 793 N N . ASP A 1 100 ? -18.656 10.234 0.299 1 91.94 100 ASP A N 1
ATOM 794 C CA . ASP A 1 100 ? -18.609 11.695 0.246 1 91.94 100 ASP A CA 1
ATOM 795 C C . ASP A 1 100 ? -17.203 12.211 0.49 1 91.94 100 ASP A C 1
ATOM 797 O O . ASP A 1 100 ? -16.781 12.359 1.638 1 91.94 100 ASP A O 1
ATOM 801 N N . CYS A 1 101 ? -16.562 12.664 -0.477 1 91.56 101 CYS A N 1
ATOM 802 C CA . CYS A 1 101 ? -15.156 13.055 -0.424 1 91.56 101 CYS A CA 1
ATOM 803 C C . CYS A 1 101 ? -14.969 14.312 0.414 1 91.56 101 CYS A C 1
ATOM 805 O O . CYS A 1 101 ? -13.852 14.625 0.831 1 91.56 101 CYS A O 1
ATOM 807 N N . ALA A 1 102 ? -15.992 15.047 0.675 1 87.44 102 ALA A N 1
ATOM 808 C CA . ALA A 1 102 ? -15.898 16.219 1.542 1 87.44 102 ALA A CA 1
ATOM 809 C C . ALA A 1 102 ? -15.539 15.812 2.969 1 87.44 102 ALA A C 1
ATOM 811 O O . ALA A 1 102 ? -15.023 16.625 3.738 1 87.44 102 ALA A O 1
ATOM 812 N N . ASN A 1 103 ? -15.75 14.531 3.281 1 85.19 103 ASN A N 1
ATOM 813 C CA . ASN A 1 103 ? -15.508 14.023 4.625 1 85.19 103 ASN A CA 1
ATOM 814 C C . ASN A 1 103 ? -14.312 13.078 4.66 1 85.19 103 ASN A C 1
ATOM 816 O O . ASN A 1 103 ? -14.148 12.312 5.617 1 85.19 103 ASN A O 1
ATOM 820 N N . ILE A 1 104 ? -13.523 13.125 3.648 1 85.06 104 ILE A N 1
ATOM 821 C CA . ILE A 1 104 ? -12.461 12.141 3.514 1 85.06 104 ILE A CA 1
ATOM 822 C C . ILE A 1 104 ? -11.5 12.25 4.699 1 85.06 104 ILE A C 1
ATOM 824 O O . ILE A 1 104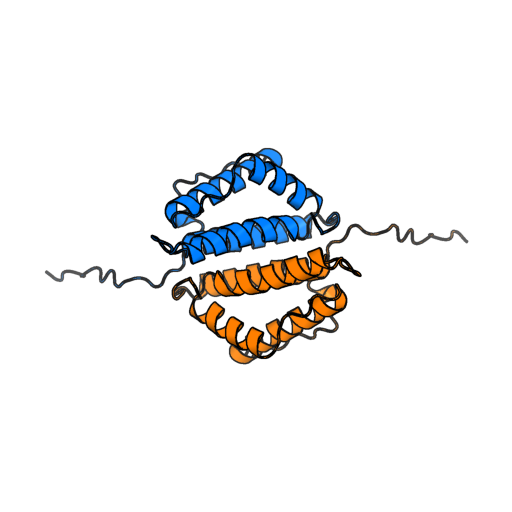 ? -11.016 11.234 5.211 1 85.06 104 ILE A O 1
ATOM 828 N N . GLY A 1 105 ? -11.234 13.477 5.199 1 81.88 105 GLY A N 1
ATOM 829 C CA . GLY A 1 105 ? -10.328 13.703 6.316 1 81.88 105 GLY A CA 1
ATOM 830 C C . GLY A 1 105 ? -10.836 13.109 7.617 1 81.88 105 GLY A C 1
ATOM 831 O O . GLY A 1 105 ? -10.047 12.75 8.492 1 81.88 105 GLY A O 1
ATOM 832 N N . ASP A 1 106 ? -12.172 13.039 7.734 1 79.19 106 ASP A N 1
ATOM 833 C CA . ASP A 1 106 ? -12.781 12.453 8.922 1 79.19 106 ASP A CA 1
ATOM 834 C C . ASP A 1 106 ? -12.664 10.93 8.906 1 79.19 106 ASP A C 1
ATOM 836 O O . ASP A 1 106 ? -12.547 10.297 9.961 1 79.19 106 ASP A O 1
ATOM 840 N N . PHE A 1 107 ? -12.641 10.414 7.766 1 76.19 107 PHE A N 1
ATOM 841 C CA . PHE A 1 107 ? -12.633 8.961 7.633 1 76.19 107 PHE A CA 1
ATOM 842 C C . PHE A 1 107 ? -11.203 8.43 7.551 1 76.19 107 PHE A C 1
ATOM 844 O O . PHE A 1 107 ? -10.875 7.426 8.188 1 76.19 107 PHE A O 1
ATOM 851 N N . TYR A 1 108 ? -10.422 9.055 6.777 1 78.31 108 TYR A N 1
ATOM 852 C CA . TYR A 1 108 ? -9 8.734 6.723 1 78.31 108 TYR A CA 1
ATOM 853 C C . TYR A 1 108 ? -8.18 9.789 7.445 1 78.31 108 TYR A C 1
ATOM 855 O O . TYR A 1 108 ? -7.547 10.641 6.809 1 78.31 108 TYR A O 1
ATOM 863 N N . ASP A 1 109 ? -8.297 9.633 8.734 1 77.19 109 ASP A N 1
ATOM 864 C CA . ASP A 1 109 ? -7.613 10.578 9.617 1 77.19 109 ASP A CA 1
ATOM 865 C C . ASP A 1 109 ? -6.102 10.508 9.43 1 77.19 109 ASP A C 1
ATOM 867 O O . ASP A 1 109 ? -5.531 9.414 9.344 1 77.19 109 ASP A O 1
ATOM 871 N N . CYS A 1 110 ? -5.473 11.633 9.273 1 75.56 110 CYS A N 1
ATOM 872 C CA . CYS A 1 110 ? -4.031 11.727 9.07 1 75.56 110 CYS A CA 1
ATOM 873 C C . CYS A 1 110 ? -3.273 11.195 10.281 1 75.56 110 CYS A C 1
ATOM 875 O O . CYS A 1 110 ? -2.107 10.812 10.164 1 75.56 110 CYS A O 1
ATOM 877 N N . GLY A 1 111 ? -4.035 11.086 11.359 1 74.31 111 GLY A N 1
ATOM 878 C CA . GLY A 1 111 ? -3.32 10.703 12.57 1 74.31 111 GLY A CA 1
ATOM 879 C C . GLY A 1 111 ? -2.189 11.656 12.922 1 74.31 111 GLY A C 1
ATOM 880 O O . GLY A 1 111 ? -1.279 11.297 13.664 1 74.31 111 GLY A O 1
ATOM 881 N N . CYS A 1 112 ? -2.178 12.75 12.25 1 75.19 112 CYS A N 1
ATOM 882 C CA . CYS A 1 112 ? -1.087 13.703 12.383 1 75.19 112 CYS A CA 1
ATOM 883 C C . CYS A 1 112 ? -0.954 14.18 13.828 1 75.19 112 CYS A C 1
ATOM 885 O O . CYS A 1 112 ? -1.932 14.18 14.578 1 75.19 112 CYS A O 1
ATOM 887 N N . ALA A 1 113 ? 0.236 14.25 14.328 1 67.12 113 ALA A N 1
ATOM 888 C CA . ALA A 1 113 ? 0.523 14.734 15.68 1 67.12 113 ALA A CA 1
ATOM 889 C C . ALA A 1 113 ? -0.141 16.094 15.93 1 67.12 113 ALA A C 1
ATOM 891 O O . ALA A 1 113 ? -0.192 16.938 15.039 1 67.12 113 ALA A O 1
ATOM 892 N N . ASP A 1 114 ? -1.202 16.188 16.656 1 56.31 114 ASP A N 1
ATOM 893 C CA . ASP A 1 114 ? -1.847 17.438 17.062 1 56.31 114 ASP A CA 1
ATOM 894 C C . ASP A 1 114 ? -0.834 18.578 17.156 1 56.31 114 ASP A C 1
ATOM 896 O O . ASP A 1 114 ? 0.249 18.406 17.719 1 56.31 114 ASP A O 1
ATOM 900 N N . ASP A 1 115 ? -0.646 19.484 16.375 1 46.31 115 ASP A N 1
ATOM 901 C CA . ASP A 1 115 ? -0.372 20.75 17.047 1 46.31 115 ASP A CA 1
ATOM 902 C C . ASP A 1 115 ? -1.192 20.875 18.328 1 46.31 115 ASP A C 1
ATOM 904 O O . ASP A 1 115 ? -2.273 20.297 18.438 1 46.31 115 ASP A O 1
ATOM 908 N N . LYS A 1 116 ? -0.691 21.391 19.578 1 41 116 LYS A N 1
ATOM 909 C CA . LYS A 1 116 ? -1.403 21.953 20.734 1 41 116 LYS A CA 1
ATOM 910 C C . LYS A 1 116 ? -2.652 22.703 20.281 1 41 116 LYS A C 1
ATOM 912 O O . LYS A 1 116 ? -2.562 23.828 19.797 1 41 116 LYS A O 1
ATOM 917 N N . LYS A 1 117 ? -3.609 22.438 19.719 1 40.19 117 LYS A N 1
ATOM 918 C CA . LYS A 1 117 ? -4.742 23.219 20.219 1 40.19 117 LYS A CA 1
ATOM 919 C C . LYS A 1 117 ? -4.902 23.062 21.734 1 40.19 117 LYS A C 1
ATOM 921 O O . LYS A 1 117 ? -5.266 21.984 22.203 1 40.19 117 LYS A O 1
ATOM 926 N N . ASP A 1 118 ? -4.016 23.562 22.641 1 37.94 118 ASP A N 1
ATOM 927 C CA . ASP A 1 118 ? -4.363 24.109 23.953 1 37.94 118 ASP A CA 1
ATOM 928 C C . ASP A 1 118 ? -5.762 24.719 23.938 1 37.94 118 ASP A C 1
ATOM 930 O O . ASP A 1 118 ? -5.965 25.812 23.391 1 37.94 118 ASP A O 1
ATOM 934 N N . GLY A 1 119 ? -6.719 24.203 23.531 1 36.72 119 GLY A N 1
ATOM 935 C CA . GLY A 1 119 ? -7.938 24.766 24.094 1 36.72 119 GLY A CA 1
ATOM 936 C C . GLY A 1 119 ? -7.781 25.188 25.547 1 36.72 119 GLY A C 1
ATOM 937 O O . GLY A 1 119 ? -7.383 24.375 26.391 1 36.72 119 GLY A O 1
ATOM 938 N N . LYS A 1 120 ? -7.359 26.562 25.859 1 35 120 LYS A N 1
ATOM 939 C CA . LYS A 1 120 ? -7.5 27.406 27.047 1 35 120 LYS A CA 1
ATOM 940 C C . LYS A 1 120 ? -8.82 27.156 27.75 1 35 120 LYS A C 1
ATOM 942 O O . LYS A 1 120 ? -9.898 27.359 27.188 1 35 120 LYS A O 1
ATOM 947 N N . ASP A 1 121 ? -9.094 26.125 28.531 1 35.09 121 ASP A N 1
ATOM 948 C CA . ASP A 1 121 ? -9.898 26.453 29.703 1 35.09 121 ASP A CA 1
ATOM 949 C C . ASP A 1 121 ? -9.555 27.828 30.25 1 35.09 121 ASP A C 1
ATOM 951 O O . ASP A 1 121 ? -8.438 28.047 30.734 1 35.09 121 ASP A O 1
ATOM 955 N N . GLY A 1 122 ? -9.734 28.953 29.438 1 28.27 122 GLY A N 1
ATOM 956 C CA . GLY A 1 122 ? -9.977 30.266 30.016 1 28.27 122 GLY A CA 1
ATOM 957 C C . GLY A 1 122 ? -10.734 30.203 31.328 1 28.27 122 GLY A C 1
ATOM 958 O O . GLY A 1 122 ? -11.93 29.875 31.344 1 28.27 122 GLY A O 1
ATOM 959 N N . LYS A 1 123 ? -10.141 29.641 32.344 1 30.08 123 LYS A N 1
ATOM 960 C CA . LYS A 1 123 ? -10.438 30.188 33.688 1 30.08 123 LYS A CA 1
ATOM 961 C C . LYS A 1 123 ? -10.406 31.703 33.688 1 30.08 123 LYS A C 1
ATOM 963 O O . LYS A 1 123 ? -9.344 32.312 33.5 1 30.08 123 LYS A O 1
ATOM 968 N N . GLU A 1 124 ? -11.477 32.406 33 1 24.06 124 GLU A N 1
ATOM 969 C CA . GLU A 1 124 ? -12.102 33.344 33.938 1 24.06 124 GLU A CA 1
ATOM 970 C C . GLU A 1 124 ? -12.906 32.594 35 1 24.06 124 GLU A C 1
ATOM 972 O O . GLU A 1 124 ? -13.523 31.562 34.688 1 24.06 124 GLU A O 1
ATOM 977 N N . ALA B 1 1 ? 12.305 10.156 4.133 1 92 1 ALA B N 1
ATOM 978 C CA . ALA B 1 1 ? 10.875 10.172 4.406 1 92 1 ALA B CA 1
ATOM 979 C C . ALA B 1 1 ? 10.258 11.508 4.023 1 92 1 ALA B C 1
ATOM 981 O O . ALA B 1 1 ? 10.859 12.562 4.246 1 92 1 ALA B O 1
ATOM 982 N N . ILE B 1 2 ? 9.125 11.461 3.525 1 93.75 2 ILE B N 1
ATOM 983 C CA . ILE B 1 2 ? 8.414 12.656 3.088 1 93.75 2 ILE B CA 1
ATOM 984 C C . ILE B 1 2 ? 7.402 13.07 4.156 1 93.75 2 ILE B C 1
ATOM 986 O O . ILE B 1 2 ? 7.234 14.258 4.434 1 93.75 2 ILE B O 1
ATOM 990 N N . ALA B 1 3 ? 6.723 12.078 4.781 1 92.75 3 ALA B N 1
ATOM 991 C CA . ALA B 1 3 ? 5.641 12.344 5.727 1 92.75 3 ALA B CA 1
ATOM 992 C C . ALA B 1 3 ? 6.191 12.75 7.094 1 92.75 3 ALA B C 1
ATOM 994 O O . ALA B 1 3 ? 7.285 12.328 7.477 1 92.75 3 ALA B O 1
ATOM 995 N N . PRO B 1 4 ? 5.449 13.578 7.816 1 92.5 4 PRO B N 1
ATOM 996 C CA . PRO B 1 4 ? 5.812 13.883 9.203 1 92.5 4 PRO B CA 1
ATOM 997 C C . PRO B 1 4 ? 5.496 12.734 10.156 1 92.5 4 PRO B C 1
ATOM 999 O O . PRO B 1 4 ? 5.012 11.68 9.727 1 92.5 4 PRO B O 1
ATOM 1002 N N . LYS B 1 5 ? 5.762 13 11.391 1 91.31 5 LYS B N 1
ATOM 1003 C CA . LYS B 1 5 ? 5.449 12.016 12.422 1 91.31 5 LYS B CA 1
ATOM 1004 C C . LYS B 1 5 ? 3.947 11.75 12.484 1 91.31 5 LYS B C 1
ATOM 1006 O O . LYS B 1 5 ? 3.139 12.672 12.383 1 91.31 5 LYS B O 1
ATOM 1011 N N . LEU B 1 6 ? 3.67 10.484 12.641 1 90.5 6 LEU B N 1
ATOM 1012 C CA . LEU B 1 6 ? 2.285 10.094 12.875 1 90.5 6 LEU B CA 1
ATOM 1013 C C . LEU B 1 6 ? 2.01 9.945 14.367 1 90.5 6 LEU B C 1
ATOM 1015 O O . LEU B 1 6 ? 2.465 8.992 15 1 90.5 6 LEU B O 1
ATOM 1019 N N . GLY B 1 7 ? 1.285 10.805 14.867 1 86.38 7 GLY B N 1
ATOM 1020 C CA . GLY B 1 7 ? 1.188 10.945 16.312 1 86.38 7 GLY B CA 1
ATOM 1021 C C . GLY B 1 7 ? 0.153 10.023 16.938 1 86.38 7 GLY B C 1
ATOM 1022 O O . GLY B 1 7 ? 0.187 9.758 18.141 1 86.38 7 GLY B O 1
ATOM 1023 N N . ASN B 1 8 ? -0.728 9.469 16.188 1 90.75 8 ASN B N 1
ATOM 1024 C CA . ASN B 1 8 ? -1.798 8.625 16.719 1 90.75 8 ASN B CA 1
ATOM 1025 C C . ASN B 1 8 ? -1.42 7.148 16.672 1 90.75 8 ASN B C 1
ATOM 1027 O O . ASN B 1 8 ? -1.387 6.539 15.609 1 90.75 8 ASN B O 1
ATOM 1031 N N . GLU B 1 9 ? -1.215 6.547 17.797 1 92.31 9 GLU B N 1
ATOM 1032 C CA . GLU B 1 9 ? -0.699 5.188 17.906 1 92.31 9 GLU B CA 1
ATOM 1033 C C . GLU B 1 9 ? -1.696 4.176 17.344 1 92.31 9 GLU B C 1
ATOM 1035 O O . GLU B 1 9 ? -1.301 3.154 16.766 1 92.31 9 GLU B O 1
ATOM 1040 N N . THR B 1 10 ? -2.996 4.434 17.562 1 92.69 10 THR B N 1
ATOM 1041 C CA . THR B 1 10 ? -4.016 3.523 17.047 1 92.69 10 THR B CA 1
ATOM 1042 C C . THR B 1 10 ? -4.027 3.531 15.531 1 92.69 10 THR B C 1
ATOM 1044 O O . THR B 1 10 ? -4.031 2.471 14.898 1 92.69 10 THR B O 1
ATOM 1047 N N . ILE B 1 11 ? -3.984 4.648 14.945 1 92.56 11 ILE B N 1
ATOM 1048 C CA . ILE B 1 11 ? -3.963 4.785 13.492 1 92.56 11 ILE B CA 1
ATOM 1049 C C . ILE B 1 11 ? -2.662 4.207 12.938 1 92.56 11 ILE B C 1
ATOM 1051 O O . ILE B 1 11 ? -2.662 3.533 11.906 1 92.56 11 ILE B O 1
ATOM 1055 N N . LYS B 1 12 ? -1.604 4.465 13.641 1 94.56 12 LYS B N 1
ATOM 1056 C CA . LYS B 1 12 ? -0.306 3.926 13.25 1 94.56 12 LYS B CA 1
ATOM 1057 C C . LYS B 1 12 ? -0.345 2.402 13.164 1 94.56 12 LYS B C 1
ATOM 1059 O O . LYS B 1 12 ? 0.151 1.813 12.203 1 94.56 12 LYS B O 1
ATOM 1064 N N . ALA B 1 13 ? -0.92 1.776 14.164 1 95.19 13 ALA B N 1
ATOM 1065 C CA . ALA B 1 13 ? -1.01 0.319 14.203 1 95.19 13 ALA B CA 1
ATOM 1066 C C . ALA B 1 13 ? -1.885 -0.205 13.07 1 95.19 13 ALA B C 1
ATOM 1068 O O . ALA B 1 13 ? -1.547 -1.202 12.422 1 95.19 13 ALA B O 1
ATOM 1069 N N . GLU B 1 14 ? -3.008 0.398 12.867 1 95.19 14 GLU B N 1
ATOM 1070 C CA . GLU B 1 14 ? -3.904 -0.002 11.781 1 95.19 14 GLU B CA 1
ATOM 1071 C C . GLU B 1 14 ? -3.236 0.169 10.422 1 95.19 14 GLU B C 1
ATOM 1073 O O . GLU B 1 14 ? -3.369 -0.689 9.547 1 95.19 14 GLU B O 1
ATOM 1078 N N . LEU B 1 15 ? -2.586 1.287 10.297 1 96.62 15 LEU B N 1
ATOM 1079 C CA . LEU B 1 15 ? -1.848 1.557 9.062 1 96.62 15 LEU B CA 1
ATOM 1080 C C . LEU B 1 15 ? -0.784 0.49 8.828 1 96.62 15 LEU B C 1
ATOM 1082 O O . LEU B 1 15 ? -0.633 -0.001 7.703 1 96.62 15 LEU B O 1
ATOM 1086 N N . GLY B 1 16 ? -0.02 0.203 9.867 1 97.3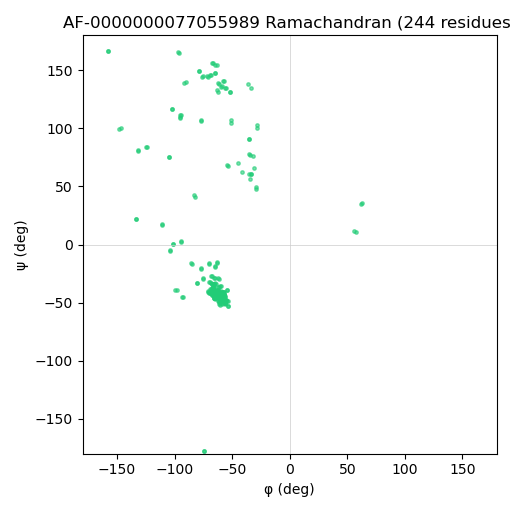1 16 GLY B N 1
ATOM 1087 C CA . GLY B 1 16 ? 0.991 -0.836 9.758 1 97.31 16 GLY B CA 1
ATOM 1088 C C . GLY B 1 16 ? 0.43 -2.17 9.297 1 97.31 16 GLY B C 1
ATOM 1089 O O . GLY B 1 16 ? 0.967 -2.791 8.375 1 97.31 16 GLY B O 1
ATOM 1090 N N . ARG B 1 17 ? -0.63 -2.604 9.891 1 96.12 17 ARG B N 1
ATOM 1091 C CA . ARG B 1 17 ? -1.247 -3.877 9.539 1 96.12 17 ARG B CA 1
ATOM 1092 C C . ARG B 1 17 ? -1.719 -3.869 8.086 1 96.12 17 ARG B C 1
ATOM 1094 O O . ARG B 1 17 ? -1.529 -4.848 7.363 1 96.12 17 ARG B O 1
ATOM 1101 N N . ALA B 1 18 ? -2.359 -2.82 7.707 1 96.62 18 ALA B N 1
ATOM 1102 C CA . ALA B 1 18 ? -2.83 -2.688 6.332 1 96.62 18 ALA B CA 1
ATOM 1103 C C . ALA B 1 18 ? -1.665 -2.711 5.348 1 96.62 18 ALA B C 1
ATOM 1105 O O . ALA B 1 18 ? -1.73 -3.377 4.312 1 96.62 18 ALA B O 1
ATOM 1106 N N . SER B 1 19 ? -0.595 -2.057 5.664 1 98.31 19 SER B N 1
ATOM 1107 C CA . SER B 1 19 ? 0.562 -1.935 4.781 1 98.31 19 SER B CA 1
ATOM 1108 C C . SER B 1 19 ? 1.263 -3.277 4.602 1 98.31 19 SER B C 1
ATOM 1110 O O . SER B 1 19 ? 1.628 -3.645 3.482 1 98.31 19 SER B O 1
ATOM 1112 N N . TRP B 1 20 ? 1.421 -4 5.684 1 97.81 20 TRP B N 1
ATOM 1113 C CA . TRP B 1 20 ? 2.086 -5.297 5.59 1 97.81 20 TRP B CA 1
ATOM 1114 C C . TRP B 1 20 ? 1.222 -6.297 4.828 1 97.81 20 TRP B C 1
ATOM 1116 O O . TRP B 1 20 ? 1.739 -7.137 4.086 1 97.81 20 TRP B O 1
ATOM 1126 N N . LYS B 1 21 ? -0.104 -6.23 5.059 1 95.81 21 LYS B N 1
ATOM 1127 C CA . LYS B 1 21 ? -0.994 -7.098 4.293 1 95.81 21 LYS B CA 1
ATOM 1128 C C . LYS B 1 21 ? -0.804 -6.891 2.793 1 95.81 21 LYS B C 1
ATOM 1130 O O . LYS B 1 21 ? -0.642 -7.855 2.041 1 95.81 21 LYS B O 1
ATOM 1135 N N . LEU B 1 22 ? -0.852 -5.684 2.355 1 97.44 22 LEU B N 1
ATOM 1136 C CA . LEU B 1 22 ? -0.653 -5.375 0.944 1 97.44 22 LEU B CA 1
ATOM 1137 C C . LEU B 1 22 ? 0.741 -5.793 0.488 1 97.44 22 LEU B C 1
ATOM 1139 O O . LEU B 1 22 ? 0.892 -6.43 -0.558 1 97.44 22 LEU B O 1
ATOM 1143 N N . PHE B 1 23 ? 1.748 -5.414 1.258 1 98.25 23 PHE B N 1
ATOM 1144 C CA . PHE B 1 23 ? 3.15 -5.652 0.938 1 98.25 23 PHE B CA 1
ATOM 1145 C C . PHE B 1 23 ? 3.412 -7.141 0.724 1 98.25 23 PHE B C 1
ATOM 1147 O O . PHE B 1 23 ? 3.945 -7.539 -0.313 1 98.25 23 PHE B O 1
ATOM 1154 N N . HIS B 1 24 ? 2.959 -8 1.643 1 97.19 24 HIS B N 1
ATOM 1155 C CA . HIS B 1 24 ? 3.176 -9.445 1.562 1 97.19 24 HIS B CA 1
ATOM 1156 C C . HIS B 1 24 ? 2.354 -10.062 0.437 1 97.19 24 HIS B C 1
ATOM 1158 O O . HIS B 1 24 ? 2.824 -10.969 -0.251 1 97.19 24 HIS B O 1
ATOM 1164 N N . THR B 1 25 ? 1.145 -9.648 0.279 1 95.69 25 THR B N 1
ATOM 1165 C CA . THR B 1 25 ? 0.311 -10.188 -0.789 1 95.69 25 THR B CA 1
ATOM 1166 C C . THR B 1 25 ? 0.896 -9.852 -2.156 1 95.69 25 THR B C 1
ATOM 1168 O O . THR B 1 25 ? 0.851 -10.664 -3.078 1 95.69 25 THR B O 1
ATOM 1171 N N . MET B 1 26 ? 1.42 -8.656 -2.293 1 96.81 26 MET B N 1
ATOM 1172 C CA . MET B 1 26 ? 2.076 -8.25 -3.529 1 96.81 26 MET B CA 1
ATOM 1173 C C . MET B 1 26 ? 3.236 -9.18 -3.865 1 96.81 26 MET B C 1
ATOM 1175 O O . MET B 1 26 ? 3.396 -9.594 -5.016 1 96.81 26 MET B O 1
ATOM 1179 N N . MET B 1 27 ? 4.016 -9.531 -2.854 1 97 27 MET B N 1
ATOM 1180 C CA . MET B 1 27 ? 5.109 -10.469 -3.09 1 97 27 MET B CA 1
ATOM 1181 C C . MET B 1 27 ? 4.574 -11.852 -3.453 1 97 27 MET B C 1
ATOM 1183 O O . MET B 1 27 ? 5.137 -12.531 -4.312 1 97 27 MET B O 1
ATOM 1187 N N . ALA B 1 28 ? 3.479 -12.195 -2.799 1 94.12 28 ALA B N 1
ATOM 1188 C CA . ALA B 1 28 ? 2.912 -13.531 -3.006 1 94.12 28 ALA B CA 1
ATOM 1189 C C . ALA B 1 28 ? 2.361 -13.68 -4.422 1 94.12 28 ALA B C 1
ATOM 1191 O O . ALA B 1 28 ? 2.344 -14.781 -4.973 1 94.12 28 ALA B O 1
ATOM 1192 N N . GLN B 1 29 ? 1.977 -12.602 -4.988 1 94.25 29 GLN B N 1
ATOM 1193 C CA . GLN B 1 29 ? 1.369 -12.648 -6.312 1 94.25 29 GLN B CA 1
ATOM 1194 C C . GLN B 1 29 ? 2.371 -12.242 -7.391 1 94.25 29 GLN B C 1
ATOM 1196 O O . GLN B 1 29 ? 2.018 -12.133 -8.57 1 94.25 29 GLN B O 1
ATOM 1201 N N . PHE B 1 30 ? 3.6 -11.938 -6.953 1 95.88 30 PHE B N 1
ATOM 1202 C CA . PHE B 1 30 ? 4.648 -11.578 -7.902 1 95.88 30 PHE B CA 1
ATOM 1203 C C . PHE B 1 30 ? 4.992 -12.766 -8.797 1 95.88 30 PHE B C 1
ATOM 1205 O O . PHE B 1 30 ? 4.859 -13.922 -8.383 1 95.88 30 PHE B O 1
ATOM 1212 N N . PRO B 1 31 ? 5.379 -12.508 -10.086 1 96.19 31 PRO B N 1
ATOM 1213 C CA . PRO B 1 31 ? 5.723 -13.633 -10.961 1 96.19 31 PRO B CA 1
ATOM 1214 C C . PRO B 1 31 ? 6.848 -14.5 -10.398 1 96.19 31 PRO B C 1
ATOM 1216 O O . PRO B 1 31 ? 7.801 -13.977 -9.812 1 96.19 31 PRO B O 1
ATOM 1219 N N . ASP B 1 32 ? 6.703 -15.789 -10.586 1 95.69 32 ASP B N 1
ATOM 1220 C CA . ASP B 1 32 ? 7.766 -16.703 -10.172 1 95.69 32 ASP B CA 1
ATOM 1221 C C . ASP B 1 32 ? 9.086 -16.359 -10.852 1 95.69 32 ASP B C 1
ATOM 1223 O O . ASP B 1 32 ? 10.156 -16.469 -10.242 1 95.69 32 ASP B O 1
ATOM 1227 N N . THR B 1 33 ? 8.961 -16.062 -12.133 1 97.5 33 THR B N 1
ATOM 1228 C CA . THR B 1 33 ? 10.094 -15.641 -12.938 1 97.5 33 THR B CA 1
ATOM 1229 C C . THR B 1 33 ? 9.82 -14.289 -13.602 1 97.5 33 THR B C 1
ATOM 1231 O O . THR B 1 33 ? 9.5 -14.234 -14.797 1 97.5 33 THR B O 1
ATOM 1234 N N . PRO B 1 34 ? 10.062 -13.234 -12.852 1 98.06 34 PRO B N 1
ATOM 1235 C CA . PRO B 1 34 ? 9.742 -11.922 -13.398 1 98.06 34 PRO B CA 1
ATOM 1236 C C . PRO B 1 34 ? 10.648 -11.523 -14.555 1 98.06 34 PRO B C 1
ATOM 1238 O O . PRO B 1 34 ? 11.828 -11.891 -14.578 1 98.06 34 PRO B O 1
ATOM 1241 N N . LYS B 1 35 ? 10.039 -10.805 -15.461 1 98.44 35 LYS B N 1
ATOM 1242 C CA . LYS B 1 35 ? 10.867 -10.117 -16.453 1 98.44 35 LYS B CA 1
ATOM 1243 C C . LYS B 1 35 ? 11.695 -9.008 -15.805 1 98.44 35 LYS B C 1
ATOM 1245 O O . LYS B 1 35 ? 11.344 -8.516 -14.734 1 98.44 35 LYS B O 1
ATOM 1250 N N . PRO B 1 36 ? 12.805 -8.656 -16.469 1 98.38 36 PRO B N 1
ATOM 1251 C CA . PRO B 1 36 ? 13.664 -7.629 -15.875 1 98.38 36 PRO B CA 1
ATOM 1252 C C . PRO B 1 36 ? 12.914 -6.34 -15.555 1 98.38 36 PRO B C 1
ATOM 1254 O O . PRO B 1 36 ? 13.164 -5.719 -14.516 1 98.38 36 PRO B O 1
ATOM 1257 N N . ASP B 1 37 ? 12.039 -5.961 -16.406 1 98.5 37 ASP B N 1
ATOM 1258 C CA . ASP B 1 37 ? 11.281 -4.734 -16.188 1 98.5 37 ASP B CA 1
ATOM 1259 C C . ASP B 1 37 ? 10.336 -4.887 -14.992 1 98.5 37 ASP B C 1
ATOM 1261 O O . ASP B 1 37 ? 10.062 -3.916 -14.281 1 98.5 37 ASP B O 1
ATOM 1265 N N . GLU B 1 38 ? 9.805 -6.059 -14.781 1 98.56 38 GLU B N 1
ATOM 1266 C CA . GLU B 1 38 ? 8.953 -6.332 -13.625 1 98.56 38 GLU B CA 1
ATOM 1267 C C . GLU B 1 38 ? 9.766 -6.309 -12.336 1 98.56 38 GLU B C 1
ATOM 1269 O O . GLU B 1 38 ? 9.312 -5.773 -11.32 1 98.56 38 GLU B O 1
ATOM 1274 N N . SER B 1 39 ? 10.922 -6.875 -12.359 1 98.75 39 SER B N 1
ATOM 1275 C CA . SER B 1 39 ? 11.836 -6.84 -11.219 1 98.75 39 SER B CA 1
ATOM 1276 C C . SER B 1 39 ? 12.18 -5.406 -10.836 1 98.75 39 SER B C 1
ATOM 1278 O O . SER B 1 39 ? 12.172 -5.051 -9.656 1 98.75 39 SER B O 1
ATOM 1280 N N . LYS B 1 40 ? 12.484 -4.641 -11.812 1 98.75 40 LYS B N 1
ATOM 1281 C CA . LYS B 1 40 ? 12.797 -3.238 -11.57 1 98.75 40 LYS B CA 1
ATOM 1282 C C . LYS B 1 40 ? 11.594 -2.494 -11 1 98.75 40 LYS B C 1
ATOM 1284 O O . LYS B 1 40 ? 11.734 -1.636 -10.133 1 98.75 40 LYS B O 1
ATOM 1289 N N . ALA B 1 41 ? 10.43 -2.773 -11.578 1 98.75 41 ALA B N 1
ATOM 1290 C CA . ALA B 1 41 ? 9.211 -2.133 -11.102 1 98.75 41 ALA B CA 1
ATOM 1291 C C . ALA B 1 41 ? 8.992 -2.4 -9.609 1 98.75 41 ALA B C 1
ATOM 1293 O O . ALA B 1 41 ? 8.68 -1.484 -8.852 1 98.75 41 ALA B O 1
ATOM 1294 N N . LEU B 1 42 ? 9.188 -3.637 -9.203 1 98.88 42 LEU B N 1
ATOM 1295 C CA . LEU B 1 42 ? 9 -3.984 -7.797 1 98.88 42 LEU B CA 1
ATOM 1296 C C . LEU B 1 42 ? 10.039 -3.295 -6.922 1 98.88 42 LEU B C 1
ATOM 1298 O O . LEU B 1 42 ? 9.711 -2.768 -5.859 1 98.88 42 LEU B O 1
ATOM 1302 N N . LYS B 1 43 ? 11.258 -3.277 -7.336 1 98.88 43 LYS B N 1
ATOM 1303 C CA . LYS B 1 43 ? 12.312 -2.602 -6.59 1 98.88 43 LYS B CA 1
ATOM 1304 C C . LYS B 1 43 ? 12 -1.118 -6.418 1 98.88 43 LYS B C 1
ATOM 1306 O O . LYS B 1 43 ? 12.086 -0.585 -5.309 1 98.88 43 LYS B O 1
ATOM 1311 N N . ASP B 1 44 ? 11.688 -0.501 -7.504 1 98.88 44 ASP B N 1
ATOM 1312 C CA . ASP B 1 44 ? 11.352 0.918 -7.449 1 98.88 44 ASP B CA 1
ATOM 1313 C C . ASP B 1 44 ? 10.148 1.16 -6.543 1 98.88 44 ASP B C 1
ATOM 1315 O O . ASP B 1 44 ? 10.117 2.135 -5.789 1 98.88 44 ASP B O 1
ATOM 1319 N N . TYR B 1 45 ? 9.133 0.286 -6.605 1 98.88 45 TYR B N 1
ATOM 1320 C CA . TYR B 1 45 ? 7.945 0.393 -5.762 1 98.88 45 TYR B CA 1
ATOM 1321 C C . TYR B 1 45 ? 8.328 0.381 -4.285 1 98.88 45 TYR B C 1
ATOM 1323 O O . TYR B 1 45 ? 7.812 1.183 -3.502 1 98.88 45 TYR B O 1
ATOM 1331 N N . ILE B 1 46 ? 9.219 -0.458 -3.918 1 98.94 46 ILE B N 1
ATOM 1332 C CA . ILE B 1 46 ? 9.609 -0.631 -2.521 1 98.94 46 ILE B CA 1
ATOM 1333 C C . ILE B 1 46 ? 10.297 0.635 -2.02 1 98.94 46 ILE B C 1
ATOM 1335 O O . ILE B 1 46 ? 10.016 1.105 -0.915 1 98.94 46 ILE B O 1
ATOM 1339 N N . TYR B 1 47 ? 11.125 1.2 -2.805 1 98.88 47 TYR B N 1
ATOM 1340 C CA . TYR B 1 47 ? 11.82 2.41 -2.381 1 98.88 47 TYR B CA 1
ATOM 1341 C C . TYR B 1 47 ? 10.859 3.596 -2.316 1 98.88 47 TYR B C 1
ATOM 1343 O O . TYR B 1 47 ? 10.969 4.438 -1.421 1 98.88 47 TYR B O 1
ATOM 1351 N N . LEU B 1 48 ? 9.992 3.688 -3.258 1 98.88 48 LEU B N 1
ATOM 1352 C CA . LEU B 1 48 ? 9 4.758 -3.211 1 98.88 48 LEU B CA 1
ATOM 1353 C C . LEU B 1 48 ? 8.039 4.555 -2.045 1 98.88 48 LEU B C 1
ATOM 1355 O O . LEU B 1 48 ? 7.605 5.523 -1.414 1 98.88 48 LEU B O 1
ATOM 1359 N N . PHE B 1 49 ? 7.656 3.289 -1.794 1 98.88 49 PHE B N 1
ATOM 1360 C CA . PHE B 1 49 ? 6.855 2.945 -0.625 1 98.88 49 PHE B CA 1
ATOM 1361 C C . PHE B 1 49 ? 7.516 3.457 0.651 1 98.88 49 PHE B C 1
ATOM 1363 O O . PHE B 1 49 ? 6.867 4.117 1.469 1 98.88 49 PHE B O 1
ATOM 1370 N N . GLN B 1 50 ? 8.766 3.17 0.763 1 98.81 50 GLN B N 1
ATOM 1371 C CA . GLN B 1 50 ? 9.531 3.633 1.917 1 98.81 50 GLN B CA 1
ATOM 1372 C C . GLN B 1 50 ? 9.523 5.156 2.008 1 98.81 50 GLN B C 1
ATOM 1374 O O . GLN B 1 50 ? 9.289 5.719 3.08 1 98.81 50 GLN B O 1
ATOM 1379 N N . ARG B 1 51 ? 9.742 5.797 0.956 1 98.62 51 ARG B N 1
ATOM 1380 C CA . ARG B 1 51 ? 9.875 7.25 0.918 1 98.62 51 ARG B CA 1
ATOM 1381 C C . ARG B 1 51 ? 8.555 7.934 1.247 1 98.62 51 ARG B C 1
ATOM 1383 O O . ARG B 1 51 ? 8.539 8.992 1.883 1 98.62 51 ARG B O 1
ATOM 1390 N N . LEU B 1 52 ? 7.465 7.332 0.845 1 98.62 52 LEU B N 1
ATOM 1391 C CA . LEU B 1 52 ? 6.164 7.984 0.901 1 98.62 52 LEU B CA 1
ATOM 1392 C C . LEU B 1 52 ? 5.336 7.445 2.062 1 98.62 52 LEU B C 1
ATOM 1394 O O . LEU B 1 52 ? 4.238 7.938 2.33 1 98.62 52 LEU B O 1
ATOM 1398 N N . TYR B 1 53 ? 5.844 6.402 2.799 1 98.44 53 TYR B N 1
ATOM 1399 C CA . TYR B 1 53 ? 5.062 5.82 3.883 1 98.44 53 TYR B CA 1
ATOM 1400 C C . TYR B 1 53 ? 4.578 6.895 4.848 1 98.44 53 TYR B C 1
ATOM 1402 O O . TYR B 1 53 ? 5.359 7.746 5.281 1 98.44 53 TYR B O 1
ATOM 1410 N N . PRO B 1 54 ? 3.305 6.902 5.207 1 97.06 54 PRO B N 1
ATOM 1411 C CA . PRO B 1 54 ? 2.699 8.023 5.926 1 97.06 54 PRO B CA 1
ATOM 1412 C C . PRO B 1 54 ? 2.945 7.965 7.43 1 97.06 54 PRO B C 1
ATOM 1414 O O . PRO B 1 54 ? 2.027 8.203 8.219 1 97.06 54 PRO B O 1
ATOM 1417 N N . CYS B 1 55 ? 4.055 7.652 7.84 1 96.69 55 CYS B N 1
ATOM 1418 C CA . CYS B 1 55 ? 4.652 7.688 9.172 1 96.69 55 CYS B CA 1
ATOM 1419 C C . CYS B 1 55 ? 6.152 7.953 9.094 1 96.69 55 CYS B C 1
ATOM 1421 O O . CYS B 1 55 ? 6.93 7.055 8.766 1 96.69 55 CYS B O 1
ATOM 1423 N N . GLY B 1 56 ? 6.441 9.234 9.336 1 96.12 56 GLY B N 1
ATOM 1424 C CA . GLY B 1 56 ? 7.797 9.703 9.094 1 96.12 56 GLY B CA 1
ATOM 1425 C C . GLY B 1 56 ? 8.852 8.867 9.797 1 96.12 56 GLY B C 1
ATOM 1426 O O . GLY B 1 56 ? 9.82 8.438 9.18 1 96.12 56 GLY B O 1
ATOM 1427 N N . GLU B 1 57 ? 8.703 8.68 11.055 1 96.12 57 GLU B N 1
ATOM 1428 C CA . GLU B 1 57 ? 9.695 7.922 11.812 1 96.12 57 GLU B CA 1
ATOM 1429 C C . GLU B 1 57 ? 9.727 6.461 11.375 1 96.12 57 GLU B C 1
ATOM 1431 O O . GLU B 1 57 ? 10.781 5.824 11.383 1 96.12 57 GLU B O 1
ATOM 1436 N N . CYS B 1 58 ? 8.617 5.871 11 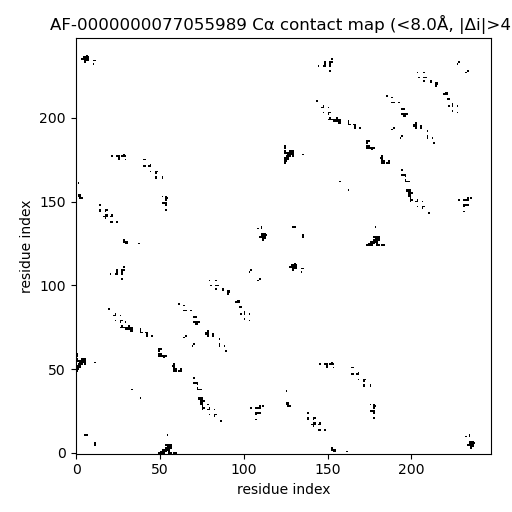1 98 58 CYS B N 1
ATOM 1437 C CA . CYS B 1 58 ? 8.555 4.516 10.469 1 98 58 CYS B CA 1
ATOM 1438 C C . CYS B 1 58 ? 9.297 4.418 9.141 1 98 58 CYS B C 1
ATOM 1440 O O . CYS B 1 58 ? 10.062 3.48 8.922 1 98 58 CYS B O 1
ATOM 1442 N N . ALA B 1 59 ? 9.023 5.383 8.281 1 98.31 59 ALA B N 1
ATOM 1443 C CA . ALA B 1 59 ? 9.664 5.434 6.973 1 98.31 59 ALA B CA 1
ATOM 1444 C C . ALA B 1 59 ? 11.18 5.531 7.109 1 98.31 59 ALA B C 1
ATOM 1446 O O . ALA B 1 59 ? 11.922 4.844 6.402 1 98.31 59 ALA B O 1
ATOM 1447 N N . ASN B 1 60 ? 11.594 6.387 7.988 1 98.06 60 ASN B N 1
ATOM 1448 C CA . ASN B 1 60 ? 13.023 6.531 8.219 1 98.06 60 ASN B CA 1
ATOM 1449 C C . ASN B 1 60 ? 13.648 5.23 8.719 1 98.06 60 ASN B C 1
ATOM 1451 O O . ASN B 1 60 ? 14.703 4.82 8.234 1 98.06 60 ASN B O 1
ATOM 1455 N N . HIS B 1 61 ? 13.047 4.684 9.688 1 98.25 61 HIS B N 1
ATOM 1456 C CA . HIS B 1 61 ? 13.555 3.412 10.195 1 98.25 61 HIS B CA 1
ATOM 1457 C C . HIS B 1 61 ? 13.594 2.359 9.094 1 98.25 61 HIS B C 1
ATOM 1459 O O . HIS B 1 61 ? 14.578 1.627 8.969 1 98.25 61 HIS B O 1
ATOM 1465 N N . PHE B 1 62 ? 12.516 2.205 8.32 1 98.75 62 PHE B N 1
ATOM 1466 C CA . PHE B 1 62 ? 12.469 1.23 7.234 1 98.75 62 PHE B CA 1
ATOM 1467 C C . PHE B 1 62 ? 13.547 1.522 6.199 1 98.75 62 PHE B C 1
ATOM 1469 O O . PHE B 1 62 ? 14.109 0.602 5.605 1 98.75 62 PHE B O 1
ATOM 1476 N N . GLY B 1 63 ? 13.828 2.799 5.949 1 98.75 63 GLY B N 1
ATOM 1477 C CA . GLY B 1 63 ? 14.93 3.172 5.082 1 98.75 63 GLY B CA 1
ATOM 1478 C C . GLY B 1 63 ? 16.266 2.619 5.543 1 98.75 63 GLY B C 1
ATOM 1479 O O . GLY B 1 63 ? 17.062 2.16 4.727 1 98.75 63 GLY B O 1
ATOM 1480 N N . GLU B 1 64 ? 16.516 2.705 6.809 1 98.69 64 GLU B N 1
ATOM 1481 C CA . GLU B 1 64 ? 17.734 2.127 7.363 1 98.69 64 GLU B CA 1
ATOM 1482 C C . GLU B 1 64 ? 17.781 0.618 7.145 1 98.69 64 GLU B C 1
ATOM 1484 O O . GLU B 1 64 ? 18.844 0.057 6.871 1 98.69 64 GLU B O 1
ATOM 1489 N N . ILE B 1 65 ? 16.672 -0.002 7.301 1 98.75 65 ILE B N 1
ATOM 1490 C CA . ILE B 1 65 ? 16.594 -1.44 7.07 1 98.75 65 ILE B CA 1
ATOM 1491 C C . ILE B 1 65 ? 16.891 -1.747 5.605 1 98.75 65 ILE B C 1
ATOM 1493 O O . ILE B 1 65 ? 17.625 -2.686 5.301 1 98.75 65 ILE B O 1
ATOM 1497 N N . LEU B 1 66 ? 16.344 -0.937 4.684 1 98.75 66 LEU B N 1
ATOM 1498 C CA . LEU B 1 66 ? 16.547 -1.162 3.254 1 98.75 66 LEU B CA 1
ATOM 1499 C C . LEU B 1 66 ? 18.016 -0.999 2.881 1 98.75 66 LEU B C 1
ATOM 1501 O O . LEU B 1 66 ? 18.516 -1.67 1.973 1 98.75 66 LEU B O 1
ATOM 1505 N N . LYS B 1 67 ? 18.656 -0.11 3.561 1 98.69 67 LYS B N 1
ATOM 1506 C CA . LYS B 1 67 ? 20.078 0.075 3.311 1 98.69 67 LYS B CA 1
ATOM 1507 C C . LYS B 1 67 ? 20.875 -1.188 3.65 1 98.69 67 LYS B C 1
ATOM 1509 O O . LYS B 1 67 ? 21.797 -1.557 2.936 1 98.69 67 LYS B O 1
ATOM 1514 N N . LYS B 1 68 ? 20.531 -1.826 4.711 1 98.56 68 LYS B N 1
ATOM 1515 C CA . LYS B 1 68 ? 21.219 -3.029 5.176 1 98.56 68 LYS B CA 1
ATOM 1516 C C . LYS B 1 68 ? 20.75 -4.258 4.398 1 98.56 68 LYS B C 1
ATOM 1518 O O . LYS B 1 68 ? 21.531 -5.18 4.156 1 98.56 68 LYS B O 1
ATOM 1523 N N . PHE B 1 69 ? 19.562 -4.242 4.047 1 98.75 69 PHE B N 1
ATOM 1524 C CA . PHE B 1 69 ? 18.938 -5.359 3.35 1 98.75 69 PHE B CA 1
ATOM 1525 C C . PHE B 1 69 ? 18.172 -4.875 2.129 1 98.75 69 PHE B C 1
ATOM 1527 O O . PHE B 1 69 ? 16.938 -4.82 2.148 1 98.75 69 PHE B O 1
ATOM 1534 N N . PRO B 1 70 ? 18.875 -4.652 1.027 1 98.81 70 PRO B N 1
ATOM 1535 C CA . PRO B 1 70 ? 18.172 -4.145 -0.159 1 98.81 70 PRO B CA 1
ATOM 1536 C C . PRO B 1 70 ? 17.156 -5.133 -0.71 1 98.81 70 PRO B C 1
ATOM 1538 O O . PRO B 1 70 ? 17.297 -6.344 -0.535 1 98.81 70 PRO B O 1
ATOM 1541 N N . PRO B 1 71 ? 16.156 -4.613 -1.388 1 98.88 71 PRO B N 1
ATOM 1542 C CA . PRO B 1 71 ? 15.109 -5.484 -1.917 1 98.88 71 PRO B CA 1
ATOM 1543 C C . PRO B 1 71 ? 15.656 -6.605 -2.797 1 98.88 71 PRO B C 1
ATOM 1545 O O . PRO B 1 71 ? 16.594 -6.387 -3.572 1 98.88 71 PRO B O 1
ATOM 1548 N N . GLN B 1 72 ? 15.164 -7.75 -2.572 1 98.75 72 GLN B N 1
ATOM 1549 C CA . GLN B 1 72 ? 15.398 -8.891 -3.455 1 98.75 72 GLN B CA 1
ATOM 1550 C C . GLN B 1 72 ? 14.188 -9.156 -4.34 1 98.75 72 GLN B C 1
ATOM 1552 O O . GLN B 1 72 ? 13.117 -9.531 -3.848 1 98.75 72 GLN B O 1
ATOM 1557 N N . THR B 1 73 ? 14.328 -9.016 -5.695 1 98.69 73 THR B N 1
ATOM 1558 C CA . THR B 1 73 ? 13.156 -9.023 -6.566 1 98.69 73 THR B CA 1
ATOM 1559 C C . THR B 1 73 ? 13.391 -9.938 -7.77 1 98.69 73 THR B C 1
ATOM 1561 O O . THR B 1 73 ? 12.789 -9.742 -8.828 1 98.69 73 THR B O 1
ATOM 1564 N N . SER B 1 74 ? 14.305 -10.859 -7.629 1 98.44 74 SER B N 1
ATOM 1565 C CA . SER B 1 74 ? 14.672 -11.703 -8.758 1 98.44 74 SER B CA 1
ATOM 1566 C C . SER B 1 74 ? 13.633 -12.789 -9 1 98.44 74 SER B C 1
ATOM 1568 O O . SER B 1 74 ? 13.609 -13.414 -10.062 1 98.44 74 SER B O 1
ATOM 1570 N N . SER B 1 75 ? 12.836 -13.094 -8.016 1 97.75 75 SER B N 1
ATOM 1571 C CA . SER B 1 75 ? 11.773 -14.078 -8.102 1 97.75 75 SER B CA 1
ATOM 1572 C C . SER B 1 75 ? 10.703 -13.844 -7.035 1 97.75 75 SER B C 1
ATOM 1574 O O . SER B 1 75 ? 10.93 -13.094 -6.082 1 97.75 75 SER B O 1
ATOM 1576 N N . ARG B 1 76 ? 9.578 -14.508 -7.219 1 95.75 76 ARG B N 1
ATOM 1577 C CA . ARG B 1 76 ? 8.523 -14.461 -6.207 1 95.75 76 ARG B CA 1
ATOM 1578 C C . ARG B 1 76 ? 9.047 -14.914 -4.852 1 95.75 76 ARG B C 1
ATOM 1580 O O . ARG B 1 76 ? 8.828 -14.25 -3.84 1 95.75 76 ARG B O 1
ATOM 1587 N N . SER B 1 77 ? 9.711 -16.078 -4.863 1 94.88 77 SER B N 1
ATOM 1588 C CA . SER B 1 77 ? 10.211 -16.656 -3.623 1 94.88 77 SER B CA 1
ATOM 1589 C C . SER B 1 77 ? 11.219 -15.727 -2.947 1 94.88 77 SER B C 1
ATOM 1591 O O . SER B 1 77 ? 11.164 -15.523 -1.731 1 94.88 77 SER B O 1
ATOM 1593 N N . ALA B 1 78 ? 12.148 -15.164 -3.73 1 97.25 78 ALA B N 1
ATOM 1594 C CA . ALA B 1 78 ? 13.148 -14.25 -3.18 1 97.25 78 ALA B CA 1
ATOM 1595 C C . ALA B 1 78 ? 12.484 -13.016 -2.568 1 97.25 78 ALA B C 1
ATOM 1597 O O . ALA B 1 78 ? 12.852 -12.594 -1.47 1 97.25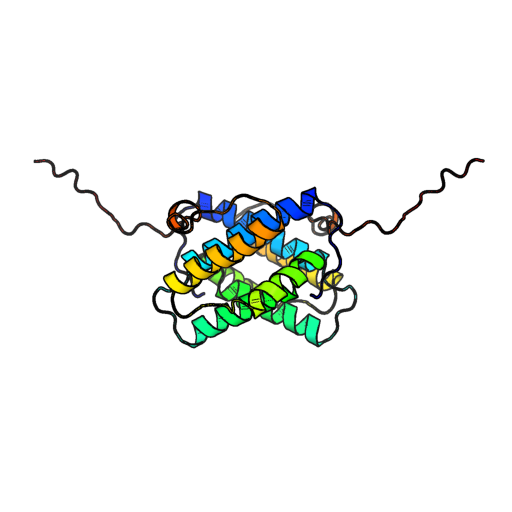 78 ALA B O 1
ATOM 1598 N N . ALA B 1 79 ? 11.523 -12.508 -3.289 1 97.81 79 ALA B N 1
ATOM 1599 C CA . ALA B 1 79 ? 10.828 -11.312 -2.822 1 97.81 79 ALA B CA 1
ATOM 1600 C C . ALA B 1 79 ? 10.047 -11.602 -1.543 1 97.81 79 ALA B C 1
ATOM 1602 O O . ALA B 1 79 ? 10.086 -10.82 -0.591 1 97.81 79 ALA B O 1
ATOM 1603 N N . ALA B 1 80 ? 9.367 -12.703 -1.508 1 96.62 80 ALA B N 1
ATOM 1604 C CA . ALA B 1 80 ? 8.539 -13.062 -0.36 1 96.62 80 ALA B CA 1
ATOM 1605 C C . ALA B 1 80 ? 9.398 -13.297 0.881 1 96.62 80 ALA B C 1
ATOM 1607 O O . ALA B 1 80 ? 9.055 -12.836 1.972 1 96.62 80 ALA B O 1
ATOM 1608 N N . VAL B 1 81 ? 10.453 -14.016 0.742 1 96.88 81 VAL B N 1
ATOM 1609 C CA . VAL B 1 81 ? 11.352 -14.305 1.856 1 96.88 81 VAL B CA 1
ATOM 1610 C C . VAL B 1 81 ? 11.977 -13 2.361 1 96.88 81 VAL B C 1
ATOM 1612 O O . VAL B 1 81 ? 12.062 -12.781 3.57 1 96.88 81 VAL B O 1
ATOM 1615 N N . TRP B 1 82 ? 12.414 -12.195 1.472 1 98.5 82 TRP B N 1
ATOM 1616 C CA . TRP B 1 82 ? 12.969 -10.898 1.832 1 98.5 82 TRP B CA 1
ATOM 1617 C C . TRP B 1 82 ? 11.961 -10.07 2.617 1 98.5 82 TRP B C 1
ATOM 1619 O O . TRP B 1 82 ? 12.297 -9.5 3.66 1 98.5 82 TRP B O 1
ATOM 1629 N N . ALA B 1 83 ? 10.727 -9.984 2.094 1 98.44 83 ALA B N 1
ATOM 1630 C CA . ALA B 1 83 ? 9.68 -9.203 2.754 1 98.44 83 ALA B CA 1
ATOM 1631 C C . ALA B 1 83 ? 9.453 -9.688 4.184 1 98.44 83 ALA B C 1
ATOM 1633 O O . ALA B 1 83 ? 9.273 -8.883 5.098 1 98.44 83 ALA B O 1
ATOM 1634 N N . CYS B 1 84 ? 9.422 -10.977 4.355 1 98 84 CYS B N 1
ATOM 1635 C CA . CYS B 1 84 ? 9.273 -11.539 5.695 1 98 84 CYS B CA 1
ATOM 1636 C C . CYS B 1 84 ? 10.453 -11.148 6.582 1 98 84 CYS B C 1
ATOM 1638 O O . CYS B 1 84 ? 10.266 -10.789 7.746 1 98 84 CYS B O 1
ATOM 1640 N N . HIS B 1 85 ? 11.633 -11.211 6.051 1 98.19 85 HIS B N 1
ATOM 1641 C CA . HIS B 1 85 ? 12.828 -10.875 6.812 1 98.19 85 HIS B CA 1
ATOM 1642 C C . HIS B 1 85 ? 12.789 -9.43 7.297 1 98.19 85 HIS B C 1
ATOM 1644 O O . HIS B 1 85 ? 13.016 -9.156 8.477 1 98.19 85 HIS B O 1
ATOM 1650 N N . VAL B 1 86 ? 12.555 -8.539 6.398 1 98.62 86 VAL B N 1
ATOM 1651 C CA . VAL B 1 86 ? 12.602 -7.137 6.781 1 98.62 86 VAL B CA 1
ATOM 1652 C C . VAL B 1 86 ? 11.414 -6.809 7.695 1 98.62 86 VAL B C 1
ATOM 1654 O O . VAL B 1 86 ? 11.516 -5.93 8.555 1 98.62 86 VAL B O 1
ATOM 1657 N N . HIS B 1 87 ? 10.227 -7.484 7.504 1 98.38 87 HIS B N 1
ATOM 1658 C CA . HIS B 1 87 ? 9.133 -7.34 8.461 1 98.38 87 HIS B CA 1
ATOM 1659 C C . HIS B 1 87 ? 9.578 -7.758 9.867 1 98.38 87 HIS B C 1
ATOM 1661 O O . HIS B 1 87 ? 9.234 -7.098 10.852 1 98.38 87 HIS B O 1
ATOM 1667 N N . ASN B 1 88 ? 10.336 -8.82 9.961 1 98.38 88 ASN B N 1
ATOM 1668 C CA . ASN B 1 88 ? 10.852 -9.273 11.25 1 98.38 88 ASN B CA 1
ATOM 1669 C C . ASN B 1 88 ? 11.859 -8.281 11.828 1 98.38 88 ASN B C 1
ATOM 1671 O O . ASN B 1 88 ? 11.938 -8.117 13.047 1 98.38 88 ASN B O 1
ATOM 1675 N N . GLU B 1 89 ? 12.695 -7.664 10.984 1 98.56 89 GLU B N 1
ATOM 1676 C CA . GLU B 1 89 ? 13.57 -6.605 11.469 1 98.56 89 GLU B CA 1
ATOM 1677 C C . GLU B 1 89 ? 12.766 -5.477 12.109 1 98.56 89 GLU B C 1
ATOM 1679 O O . GLU B 1 89 ? 13.172 -4.926 13.141 1 98.56 89 GLU B O 1
ATOM 1684 N N . VAL B 1 90 ? 11.656 -5.098 11.531 1 98.38 90 VAL B N 1
ATOM 1685 C CA . VAL B 1 90 ? 10.773 -4.086 12.109 1 98.38 90 VAL B CA 1
ATOM 1686 C C . VAL B 1 90 ? 10.195 -4.594 13.43 1 98.38 90 VAL B C 1
ATOM 1688 O O . VAL B 1 90 ? 10.156 -3.857 14.414 1 98.38 90 VAL B O 1
ATOM 1691 N N . ASN B 1 91 ? 9.734 -5.895 13.422 1 97.56 91 ASN B N 1
ATOM 1692 C CA . ASN B 1 91 ? 9.203 -6.492 14.641 1 97.56 91 ASN B CA 1
ATOM 1693 C C . ASN B 1 91 ? 10.219 -6.426 15.781 1 97.56 91 ASN B C 1
ATOM 1695 O O . ASN B 1 91 ? 9.867 -6.105 16.922 1 97.56 91 ASN B O 1
ATOM 1699 N N . LYS B 1 92 ? 11.391 -6.742 15.508 1 97.44 92 LYS B N 1
ATOM 1700 C CA . LYS B 1 92 ? 12.445 -6.723 16.516 1 97.44 92 LYS B CA 1
ATOM 1701 C C . LYS B 1 92 ? 12.586 -5.34 17.141 1 97.44 92 LYS B C 1
ATOM 1703 O O . LYS B 1 92 ? 12.656 -5.211 18.359 1 97.44 92 LYS B O 1
ATOM 1708 N N . SER B 1 93 ? 12.641 -4.348 16.297 1 95.94 93 SER B N 1
ATOM 1709 C CA . SER B 1 93 ? 12.789 -2.98 16.781 1 95.94 93 SER B CA 1
ATOM 1710 C C . SER B 1 93 ? 11.609 -2.568 17.656 1 95.94 93 SER B C 1
ATOM 1712 O O . SER B 1 93 ? 11.75 -1.729 18.547 1 95.94 93 SER B O 1
ATOM 1714 N N . LEU B 1 94 ? 10.445 -3.088 17.453 1 95.75 94 LEU B N 1
ATOM 1715 C CA . LEU B 1 94 ? 9.227 -2.77 18.203 1 95.75 94 LEU B CA 1
ATOM 1716 C C . LEU B 1 94 ? 9.008 -3.752 19.344 1 95.75 94 LEU B C 1
ATOM 1718 O O . LEU B 1 94 ? 7.98 -3.705 20.016 1 95.75 94 LEU B O 1
ATOM 1722 N N . LYS B 1 95 ? 9.93 -4.684 19.516 1 96.12 95 LYS B N 1
ATOM 1723 C CA . LYS B 1 95 ? 9.898 -5.691 20.562 1 96.12 95 LYS B CA 1
ATOM 1724 C C . LYS B 1 95 ? 8.68 -6.602 20.422 1 96.12 95 LYS B C 1
ATOM 1726 O O . LYS B 1 95 ? 8.039 -6.953 21.406 1 96.12 95 LYS B O 1
ATOM 1731 N N . LYS B 1 96 ? 8.352 -6.855 19.219 1 95.81 96 LYS B N 1
ATOM 1732 C CA . LYS B 1 96 ? 7.301 -7.816 18.891 1 95.81 96 LYS B CA 1
ATOM 1733 C C . LYS B 1 96 ? 7.895 -9.18 18.547 1 95.81 96 LYS B C 1
ATOM 1735 O O . LYS B 1 96 ? 9.094 -9.289 18.281 1 95.81 96 LYS B O 1
ATOM 1740 N N . GLU B 1 97 ? 7.059 -10.141 18.531 1 95.44 97 GLU B N 1
ATOM 1741 C CA . GLU B 1 97 ? 7.508 -11.492 18.219 1 95.44 97 GLU B CA 1
ATOM 1742 C C . GLU B 1 97 ? 7.859 -11.617 16.734 1 95.44 97 GLU B C 1
ATOM 1744 O O . GLU B 1 97 ? 7.172 -11.062 15.883 1 95.44 97 GLU B O 1
ATOM 1749 N N . GLU B 1 98 ? 8.867 -12.414 16.516 1 93.44 98 GLU B N 1
ATOM 1750 C CA . GLU B 1 98 ? 9.242 -12.688 15.133 1 93.44 98 GLU B CA 1
ATOM 1751 C C . GLU B 1 98 ? 8.273 -13.68 14.484 1 93.44 98 GLU B C 1
ATOM 1753 O O . GLU B 1 98 ? 7.766 -14.578 15.148 1 93.44 98 GLU B O 1
ATOM 1758 N N . PHE B 1 99 ? 8.062 -13.453 13.305 1 92.44 99 PHE B N 1
ATOM 1759 C CA . PHE B 1 99 ? 7.238 -14.352 12.508 1 92.44 99 PHE B CA 1
ATOM 1760 C C . PHE B 1 99 ? 8.086 -15.43 11.852 1 92.44 99 PHE B C 1
ATOM 1762 O O . PHE B 1 99 ? 9.195 -15.156 11.383 1 92.44 99 PHE B O 1
ATOM 1769 N N . ASP B 1 100 ? 7.578 -16.641 11.836 1 92.06 100 ASP B N 1
ATOM 1770 C CA . ASP B 1 100 ? 8.258 -17.734 11.133 1 92.06 100 ASP B CA 1
ATOM 1771 C C . ASP B 1 100 ? 8.031 -17.625 9.625 1 92.06 100 ASP B C 1
ATOM 1773 O O . ASP B 1 100 ? 7.008 -18.078 9.109 1 92.06 100 ASP B O 1
ATOM 1777 N N . CYS B 1 101 ? 8.984 -17.25 8.898 1 91.81 101 CYS B N 1
ATOM 1778 C CA . CYS B 1 101 ? 8.867 -16.969 7.473 1 91.81 101 CYS B CA 1
ATOM 1779 C C . CYS B 1 101 ? 8.641 -18.234 6.672 1 91.81 101 CYS B C 1
ATOM 1781 O O . CYS B 1 101 ? 8.219 -18.188 5.516 1 91.81 101 CYS B O 1
ATOM 1783 N N . ALA B 1 102 ? 8.891 -19.375 7.227 1 87.69 102 ALA B N 1
ATOM 1784 C CA . ALA B 1 102 ? 8.617 -20.641 6.551 1 87.69 102 ALA B CA 1
ATOM 1785 C C . ALA B 1 102 ? 7.117 -20.828 6.324 1 87.69 102 ALA B C 1
ATOM 1787 O O . ALA B 1 102 ? 6.703 -21.578 5.441 1 87.69 102 ALA B O 1
ATOM 1788 N N . ASN B 1 103 ? 6.328 -20.078 7.086 1 85.5 103 ASN B N 1
ATOM 1789 C CA . ASN B 1 103 ? 4.875 -20.203 7.023 1 85.5 103 ASN B CA 1
ATOM 1790 C C . ASN B 1 103 ? 4.238 -18.953 6.398 1 85.5 103 ASN B C 1
ATOM 1792 O O . ASN B 1 103 ? 3.033 -18.734 6.539 1 85.5 103 ASN B O 1
ATOM 1796 N N . ILE B 1 104 ? 5.027 -18.203 5.742 1 85.44 104 ILE B N 1
ATOM 1797 C CA . ILE B 1 104 ? 4.543 -16.906 5.262 1 85.44 104 ILE B CA 1
ATOM 1798 C C . ILE B 1 104 ? 3.389 -17.125 4.285 1 85.44 104 ILE B C 1
ATOM 1800 O O . ILE B 1 104 ? 2.412 -16.359 4.293 1 85.44 104 ILE B O 1
ATOM 1804 N N . GLY B 1 105 ? 3.447 -18.188 3.447 1 82.25 105 GLY B N 1
ATOM 1805 C CA . GLY B 1 105 ? 2.412 -18.484 2.471 1 82.25 105 GLY B CA 1
ATOM 1806 C C . GLY B 1 105 ? 1.081 -18.844 3.104 1 82.25 105 GLY B C 1
ATOM 1807 O O . GLY B 1 105 ? 0.025 -18.625 2.508 1 82.25 105 GLY B O 1
ATOM 1808 N N . ASP B 1 106 ? 1.159 -19.422 4.316 1 79.5 106 ASP B N 1
ATOM 1809 C CA . ASP B 1 106 ? -0.053 -19.781 5.047 1 79.5 106 ASP B CA 1
ATOM 1810 C C . ASP B 1 106 ? -0.724 -18.531 5.641 1 79.5 106 ASP B C 1
ATOM 1812 O O . ASP B 1 106 ? -1.95 -18.484 5.762 1 79.5 106 ASP B O 1
ATOM 1816 N N . PHE B 1 107 ? 0.048 -17.594 5.922 1 76.88 107 PHE B N 1
ATOM 1817 C CA . PHE B 1 107 ? -0.473 -16.406 6.594 1 76.88 107 PHE B CA 1
ATOM 1818 C C . PHE B 1 107 ? -0.856 -15.336 5.582 1 76.88 107 PHE B C 1
ATOM 1820 O O . PHE B 1 107 ? -1.91 -14.703 5.703 1 76.88 107 PHE B O 1
ATOM 1827 N N . TYR B 1 108 ? -0.018 -15.125 4.656 1 79 108 TYR B N 1
ATOM 1828 C CA . TYR B 1 108 ? -0.328 -14.227 3.545 1 79 108 TYR B CA 1
ATOM 1829 C C . TYR B 1 108 ? -0.626 -15.016 2.275 1 79 108 TYR B C 1
ATOM 1831 O O . TYR B 1 108 ? 0.214 -15.102 1.376 1 79 108 TYR B O 1
ATOM 1839 N N . ASP B 1 109 ? -1.816 -15.539 2.361 1 77.5 109 ASP B N 1
ATOM 1840 C CA . ASP B 1 109 ? -2.279 -16.375 1.264 1 77.5 109 ASP B CA 1
ATOM 1841 C C . ASP B 1 109 ? -2.398 -15.578 -0.031 1 77.5 109 ASP B C 1
ATOM 1843 O O . ASP B 1 109 ? -2.887 -14.445 -0.024 1 77.5 109 ASP B O 1
ATOM 1847 N N . CYS B 1 110 ? -1.882 -16.109 -1.095 1 75.94 110 CYS B N 1
ATOM 1848 C CA . CYS B 1 110 ? -1.907 -15.461 -2.402 1 75.94 110 CYS B CA 1
ATOM 1849 C C . CYS B 1 110 ? -3.338 -15.281 -2.895 1 75.94 110 CYS B C 1
ATOM 1851 O O . CYS B 1 110 ? -3.604 -14.422 -3.74 1 75.94 110 CYS B O 1
ATOM 1853 N N . GLY B 1 111 ? -4.211 -16.016 -2.223 1 74.88 111 GLY B N 1
ATOM 1854 C CA . GLY B 1 111 ? -5.566 -15.977 -2.748 1 74.88 111 GLY B CA 1
ATOM 1855 C C . GLY B 1 111 ? -5.656 -16.375 -4.207 1 74.88 111 GLY B C 1
ATOM 1856 O O . GLY B 1 111 ? -6.629 -16.047 -4.891 1 74.88 111 GLY B O 1
ATOM 1857 N N . CYS B 1 112 ? -4.598 -16.906 -4.684 1 75.56 112 CYS B N 1
ATOM 1858 C CA . CYS B 1 112 ? -4.484 -17.234 -6.098 1 75.56 112 CYS B CA 1
ATOM 1859 C C . CYS B 1 112 ? -5.566 -18.234 -6.52 1 75.56 112 CYS B C 1
ATOM 1861 O O . CYS B 1 112 ? -6.043 -19.016 -5.703 1 75.56 112 CYS B O 1
ATOM 1863 N N . ALA B 1 113 ? -6.18 -18 -7.641 1 67.06 113 ALA B N 1
ATOM 1864 C CA . ALA B 1 113 ? -7.199 -18.875 -8.203 1 67.06 113 ALA B CA 1
ATOM 1865 C C . ALA B 1 113 ? -6.703 -20.328 -8.258 1 67.06 113 ALA B C 1
ATOM 1867 O O . ALA B 1 113 ? -5.523 -20.578 -8.523 1 67.06 113 ALA B O 1
ATOM 1868 N N . ASP B 1 114 ? -7.141 -21.234 -7.469 1 56.38 114 ASP B N 1
ATOM 1869 C CA . ASP B 1 114 ? -6.84 -22.656 -7.516 1 56.38 114 ASP B CA 1
ATOM 1870 C C . ASP B 1 114 ? -6.531 -23.109 -8.938 1 56.38 114 ASP B C 1
ATOM 1872 O O . ASP B 1 114 ? -7.258 -22.766 -9.875 1 56.38 114 ASP B O 1
ATOM 1876 N N . ASP B 1 115 ? -5.449 -23.312 -9.469 1 46.75 115 ASP B N 1
ATOM 1877 C CA . ASP B 1 115 ? -5.457 -24.438 -10.383 1 46.75 115 ASP B CA 1
ATOM 1878 C C . ASP B 1 115 ? -6.402 -25.531 -9.898 1 46.75 115 ASP B C 1
ATOM 1880 O O . ASP B 1 115 ? -6.621 -25.688 -8.695 1 46.75 115 ASP B O 1
ATOM 1884 N N . LYS B 1 116 ? -7.363 -26.25 -10.75 1 41.66 116 LYS B N 1
ATOM 1885 C CA . LYS B 1 116 ? -8.008 -27.547 -10.523 1 41.66 116 LYS B CA 1
ATOM 1886 C C . LYS B 1 116 ? -7.086 -28.5 -9.781 1 41.66 116 LYS B C 1
ATOM 1888 O O . LYS B 1 116 ? -6.184 -29.094 -10.383 1 41.66 116 LYS B O 1
ATOM 1893 N N . LYS B 1 117 ? -6.555 -28.531 -8.766 1 40.56 117 LYS B N 1
ATOM 1894 C CA . LYS B 1 117 ? -6.457 -29.875 -8.203 1 40.56 117 LYS B CA 1
ATOM 1895 C C . LYS B 1 117 ? -7.828 -30.547 -8.125 1 40.56 117 LYS B C 1
ATOM 1897 O O . LYS B 1 117 ? -8.672 -30.141 -7.324 1 40.56 117 LYS B O 1
ATOM 1902 N N . ASP B 1 118 ? -8.562 -30.922 -9.227 1 38.12 118 ASP B N 1
ATOM 1903 C CA . ASP B 1 118 ? -9.422 -32.094 -9.32 1 38.12 118 ASP B CA 1
ATOM 1904 C C . ASP B 1 118 ? -8.922 -33.219 -8.406 1 38.12 118 ASP B C 1
ATOM 1906 O O . ASP B 1 118 ? -7.949 -33.906 -8.734 1 38.12 118 ASP B O 1
ATOM 1910 N N . GLY B 1 119 ? -8.609 -33.094 -7.273 1 37.25 119 GLY B N 1
ATOM 1911 C CA . GLY B 1 119 ? -8.648 -34.375 -6.559 1 37.25 119 GLY B CA 1
ATOM 1912 C C . GLY B 1 119 ? -9.766 -35.281 -7.023 1 37.25 119 GLY B C 1
ATOM 1913 O O . GLY B 1 119 ? -10.938 -34.875 -7.027 1 37.25 119 GLY B O 1
ATOM 1914 N N . LYS B 1 120 ? -9.508 -36.25 -8.133 1 35.41 120 LYS B N 1
ATOM 1915 C CA . LYS B 1 120 ? -10.148 -37.5 -8.547 1 35.41 120 LYS B CA 1
ATOM 1916 C C . LYS B 1 120 ? -10.656 -38.281 -7.336 1 35.41 120 LYS B C 1
ATOM 1918 O O . LYS B 1 120 ? -9.867 -38.688 -6.48 1 35.41 120 LYS B O 1
ATOM 1923 N N . ASP B 1 121 ? -11.766 -38 -6.652 1 35.81 121 ASP B N 1
ATOM 1924 C CA . ASP B 1 121 ? -12.508 -39.156 -6.176 1 35.81 121 ASP B CA 1
ATOM 1925 C C . ASP B 1 121 ? -12.406 -40.312 -7.164 1 35.81 121 ASP B C 1
ATOM 1927 O O . ASP B 1 121 ? -12.938 -40.25 -8.273 1 35.81 121 ASP B O 1
ATOM 1931 N N . GLY B 1 122 ? -11.125 -40.781 -7.535 1 28.33 122 GLY B N 1
ATOM 1932 C CA . GLY B 1 122 ? -11.016 -42.156 -7.996 1 28.33 122 GLY B CA 1
ATOM 1933 C C . GLY B 1 122 ? -12.016 -43.094 -7.332 1 28.33 122 GLY B C 1
ATOM 1934 O O . GLY B 1 122 ? -11.93 -43.344 -6.129 1 28.33 122 GLY B O 1
ATOM 1935 N N . LYS B 1 123 ? -13.25 -43 -7.777 1 31.34 123 LYS B N 1
ATOM 1936 C CA . LYS B 1 123 ? -14.109 -44.188 -7.754 1 31.34 123 LYS B CA 1
ATOM 1937 C C . LYS B 1 123 ? -13.336 -45.438 -8.195 1 31.34 123 LYS B C 1
ATOM 1939 O O . LYS B 1 123 ? -12.961 -45.562 -9.359 1 31.34 123 LYS B O 1
ATOM 1944 N N . GLU B 1 124 ? -12.203 -45.938 -7.469 1 24.2 124 GLU B N 1
ATOM 1945 C CA . GLU B 1 124 ? -12.43 -47.375 -7.309 1 24.2 124 GLU B CA 1
ATOM 1946 C C . GLU B 1 124 ? -13.531 -47.656 -6.281 1 24.2 124 GLU B C 1
ATOM 1948 O O . GLU B 1 124 ? -13.641 -46.938 -5.281 1 24.2 124 GLU B O 1
#

InterPro domains:
  IPR017905 ERV/ALR sulfhydryl oxidase domain [PF04777] (17-104)
  IPR017905 ERV/ALR sulfhydryl oxidase domain [PS51324] (8-108)
  IPR036774 ERV/ALR sulfhydryl oxidase domain superfamily [G3DSA:1.20.120.310] (5-121)
  IPR036774 ERV/ALR sulfhydryl oxidase domain superfamily [SSF69000] (7-115)
  IPR039799 Sulfhydryl oxidase ALR/ERV [PTHR12645] (8-118)

Solvent-accessible surface area (backbone atoms only — not comparable to full-atom values): 13057 Å² total; per-residue (Å²): 88,67,15,57,59,46,55,31,65,68,54,49,51,53,45,49,54,21,45,49,52,42,55,47,26,28,25,50,32,38,47,69,74,45,50,71,68,53,26,50,46,53,46,52,37,53,54,40,47,35,36,47,31,49,26,15,64,58,15,43,52,50,45,56,49,37,72,77,52,58,84,44,48,75,21,16,67,48,24,37,54,42,52,43,50,54,51,32,54,53,24,53,78,70,73,44,78,70,72,66,62,92,46,41,62,76,72,39,51,48,33,54,48,72,69,82,75,70,75,72,80,68,79,121,89,67,17,55,58,47,56,32,65,68,54,50,51,53,44,49,53,21,44,50,53,41,54,47,26,29,25,51,31,37,47,67,74,44,50,72,69,53,24,48,46,52,48,52,38,53,54,40,45,34,35,48,32,48,26,15,66,59,15,44,53,50,45,56,49,38,72,77,52,60,83,43,47,75,21,16,67,48,24,38,52,43,52,43,50,54,51,32,56,52,24,52,76,70,72,42,78,70,72,68,62,92,46,40,63,76,72,39,51,47,34,54,48,72,72,83,75,70,76,71,81,66,81,120

Sequence (248 aa):
AIAPKLGNETIKAELGRASWKLFHTMMAQFPDTPKPDESKALKDYIYLFQRLYPCGECANHFGEILKKFPPQTSSRSAAAVWACHVHNEVNKSLKKEEFDCANIGDFYDCGCADDKKDGKDGKEAIAPKLGNETIKAELGRASWKLFHTMMAQFPDTPKPDESKALKDYIYLFQRLYPCGECANHFGEILKKFPPQTSSRSAAAVWACHVHNEVNKSLKKEEFDCANIGDFYDCGCADDKKDGKDGKE

Foldseek 3Di:
DAAEADDDVVVVVVLVVVVLLVQLLCLQQQAQADDPVSLVVNQVVVLVCLVPVNHVVSSVVLVVLCVVQPADRRGSVSRNLSSLVSVQVVCVVVVHDRDDSVCSCVVNPNPPDDDPPPPPPPPD/DAAEADDDVVVVVVLVVVVLLVQLLCLQQQAQADDPVSLVVNQVVVLVCLVPVNHVVSSVVLVVLCVVQPADRRGSVSRNLSSLVSVQVVCVVVVHDRDDSVCSCVVNPNPDDDDPPPPPPPPD

Radius of gyration: 19.37 Å; Cα contacts (8 Å, |Δi|>4): 342; chains: 2; bounding box: 43×81×52 Å